Protein AF-A0A0M8K691-F1 (afdb_monomer_lite)

Structure (mmCIF, N/CA/C/O backbone):
data_AF-A0A0M8K691-F1
#
_entry.id   AF-A0A0M8K691-F1
#
loop_
_atom_site.group_PDB
_atom_site.id
_atom_site.type_symbol
_atom_site.label_atom_id
_atom_site.label_alt_id
_atom_site.label_comp_id
_atom_site.label_asym_id
_atom_site.label_entity_id
_atom_site.label_seq_id
_atom_site.pdbx_PDB_ins_code
_atom_site.Cartn_x
_atom_site.Cartn_y
_atom_site.Cartn_z
_atom_site.occupancy
_atom_site.B_iso_or_equiv
_atom_site.auth_seq_id
_atom_site.auth_comp_id
_atom_site.auth_asym_id
_atom_site.auth_atom_id
_atom_site.pdbx_PDB_model_num
ATOM 1 N N . MET A 1 1 ? 69.499 30.600 -32.458 1.00 47.88 1 MET A N 1
ATOM 2 C CA . MET A 1 1 ? 68.187 30.314 -31.835 1.00 47.88 1 MET A CA 1
ATOM 3 C C . MET A 1 1 ? 67.110 30.369 -32.916 1.00 47.88 1 MET A C 1
ATOM 5 O O . MET A 1 1 ? 66.836 31.453 -33.410 1.00 47.88 1 MET A O 1
ATOM 9 N N . LYS A 1 2 ? 66.564 29.228 -33.365 1.00 46.78 2 LYS A N 1
ATOM 10 C CA . LYS A 1 2 ? 65.414 29.207 -34.290 1.00 46.78 2 LYS A CA 1
ATOM 11 C C . LYS A 1 2 ? 64.135 29.262 -33.456 1.00 46.78 2 LYS A C 1
ATOM 13 O O . LYS A 1 2 ? 63.884 28.346 -32.680 1.00 46.78 2 LYS A O 1
ATOM 18 N N . ALA A 1 3 ? 63.362 30.335 -33.597 1.00 55.12 3 ALA A N 1
ATOM 19 C CA . ALA A 1 3 ? 62.028 30.414 -33.020 1.00 55.12 3 ALA A CA 1
ATOM 20 C C . ALA A 1 3 ? 61.123 29.400 -33.736 1.00 55.12 3 ALA A C 1
ATOM 22 O O . ALA A 1 3 ? 60.943 29.467 -34.952 1.00 55.12 3 ALA A O 1
ATOM 23 N N . ILE A 1 4 ? 60.589 28.439 -32.986 1.00 59.41 4 ILE A N 1
ATOM 24 C CA . ILE A 1 4 ? 59.579 27.498 -33.471 1.00 59.41 4 ILE A CA 1
ATOM 25 C C . ILE A 1 4 ? 58.265 28.280 -33.555 1.00 59.41 4 ILE A C 1
ATOM 27 O O . ILE A 1 4 ? 57.618 28.537 -32.542 1.00 59.41 4 ILE A O 1
ATOM 31 N N . ILE A 1 5 ? 57.894 28.716 -34.761 1.00 58.59 5 ILE A N 1
ATOM 32 C CA . ILE A 1 5 ? 56.589 29.331 -35.015 1.00 58.59 5 ILE A CA 1
ATOM 33 C C . ILE A 1 5 ? 55.560 28.202 -35.013 1.00 58.59 5 ILE A C 1
ATOM 35 O O . ILE A 1 5 ? 55.429 27.463 -35.988 1.00 58.59 5 ILE A O 1
ATOM 39 N N . LEU A 1 6 ? 54.847 28.046 -33.899 1.00 63.41 6 LEU A N 1
ATOM 40 C CA . LEU A 1 6 ? 53.693 27.156 -33.841 1.00 63.41 6 LEU A CA 1
ATOM 41 C C . LEU A 1 6 ? 52.604 27.684 -34.795 1.00 63.41 6 LEU A C 1
ATOM 43 O O . LEU A 1 6 ? 52.328 28.890 -34.794 1.00 63.41 6 LEU A O 1
ATOM 47 N N . PRO A 1 7 ? 51.974 26.822 -35.612 1.00 67.62 7 PRO A N 1
ATOM 48 C CA . PRO A 1 7 ? 50.954 27.252 -36.559 1.00 67.62 7 PRO A CA 1
ATOM 49 C C . PRO A 1 7 ? 49.760 27.869 -35.816 1.00 67.62 7 PRO A C 1
ATOM 51 O O . PRO A 1 7 ? 49.151 27.240 -34.947 1.00 67.62 7 PRO A O 1
ATOM 54 N N . LYS A 1 8 ? 49.404 29.115 -36.159 1.00 63.53 8 LYS A N 1
ATOM 55 C CA . LYS A 1 8 ? 48.197 29.774 -35.639 1.00 63.53 8 LYS A CA 1
ATOM 56 C C . LYS A 1 8 ? 46.966 29.041 -36.173 1.00 63.53 8 LYS A C 1
ATOM 58 O O . LYS A 1 8 ? 46.677 29.085 -37.364 1.00 63.53 8 LYS A O 1
ATOM 63 N N . CYS A 1 9 ? 46.224 28.388 -35.282 1.00 63.47 9 CYS A N 1
ATOM 64 C CA . CYS A 1 9 ? 44.915 27.823 -35.595 1.00 63.47 9 CYS A CA 1
ATOM 65 C C . CYS A 1 9 ? 43.970 28.938 -36.071 1.00 63.47 9 CYS A C 1
ATOM 67 O O . CYS A 1 9 ? 43.638 29.836 -35.294 1.00 63.47 9 CYS A O 1
ATOM 69 N N . THR A 1 10 ? 43.507 28.865 -37.319 1.00 75.44 10 THR A N 1
ATOM 70 C CA . THR A 1 10 ? 42.497 29.789 -37.847 1.00 75.44 10 THR A CA 1
ATOM 71 C C . THR A 1 10 ? 41.147 29.549 -37.157 1.00 75.44 10 THR A C 1
ATOM 73 O O . THR A 1 10 ? 40.869 28.463 -36.633 1.00 75.44 10 THR A O 1
ATOM 76 N N . SER A 1 11 ? 40.301 30.579 -37.099 1.00 74.88 11 SER A N 1
ATOM 77 C CA . SER A 1 11 ? 38.966 30.500 -36.487 1.00 74.88 11 SER A CA 1
ATOM 78 C C . SER A 1 11 ? 38.043 29.501 -37.200 1.00 74.88 11 SER A C 1
ATOM 80 O O . SER A 1 11 ? 37.188 28.901 -36.550 1.00 74.88 11 SER A O 1
ATOM 82 N N . ASP A 1 12 ? 38.251 29.273 -38.500 1.00 80.81 12 ASP A N 1
ATOM 83 C CA . ASP A 1 12 ? 37.516 28.296 -39.312 1.00 80.81 12 ASP A CA 1
ATOM 84 C C . ASP A 1 12 ? 37.859 26.845 -38.928 1.00 80.81 12 ASP A C 1
ATOM 86 O O . ASP A 1 12 ? 36.974 26.046 -38.628 1.00 80.81 12 ASP A O 1
ATOM 90 N N . GLU A 1 13 ? 39.147 26.523 -38.774 1.00 82.88 13 GLU A N 1
ATOM 91 C CA . GLU A 1 13 ? 39.586 25.194 -38.322 1.00 82.88 13 GLU A CA 1
ATOM 92 C C . GLU A 1 13 ? 39.146 24.885 -36.883 1.00 82.88 13 GLU A C 1
ATOM 94 O O . GLU A 1 13 ? 38.835 23.743 -36.531 1.00 82.88 13 GLU A O 1
ATOM 99 N N . ARG A 1 14 ? 39.052 25.915 -36.031 1.00 84.69 14 ARG A N 1
ATOM 100 C CA . ARG A 1 14 ? 38.452 25.777 -34.697 1.00 84.69 14 ARG A CA 1
ATOM 101 C C . ARG A 1 14 ? 36.954 25.468 -34.785 1.00 84.69 14 ARG A C 1
ATOM 103 O O . ARG A 1 14 ? 36.495 24.571 -34.082 1.00 84.69 14 ARG A O 1
ATOM 110 N N . ARG A 1 15 ? 36.212 26.168 -35.652 1.00 87.50 15 ARG A N 1
ATOM 111 C CA . ARG A 1 15 ? 34.768 25.970 -35.855 1.00 87.50 15 ARG A CA 1
ATOM 112 C C . ARG A 1 15 ? 34.457 24.574 -36.397 1.00 87.50 15 ARG A C 1
ATOM 114 O O . ARG A 1 15 ? 33.571 23.917 -35.860 1.00 87.50 15 ARG A O 1
ATOM 121 N N . LYS A 1 16 ? 35.223 24.085 -37.378 1.00 88.62 16 LYS A N 1
ATOM 122 C CA . LYS A 1 16 ? 35.089 22.718 -37.916 1.00 88.62 16 LYS A CA 1
ATOM 123 C C . LYS A 1 16 ? 35.348 21.659 -36.847 1.00 88.62 16 LYS A C 1
ATOM 125 O O . LYS A 1 16 ? 34.544 20.746 -36.699 1.00 88.62 16 LYS A O 1
ATOM 130 N N . ARG A 1 17 ? 36.412 21.799 -36.043 1.00 89.06 17 ARG A N 1
ATOM 131 C CA . ARG A 1 17 ? 36.654 20.890 -34.905 1.00 89.06 17 ARG A CA 1
ATOM 132 C C . ARG A 1 17 ? 35.514 20.908 -33.894 1.00 89.06 17 ARG A C 1
ATOM 134 O O . ARG A 1 17 ? 35.075 19.843 -33.482 1.00 89.06 17 ARG A O 1
ATOM 141 N N . MET A 1 18 ? 35.035 22.089 -33.497 1.00 90.44 18 MET A N 1
ATOM 142 C CA . MET A 1 18 ? 33.901 22.203 -32.571 1.00 90.44 18 MET A CA 1
ATOM 143 C C . MET A 1 18 ? 32.640 21.545 -33.139 1.00 90.44 18 MET A C 1
ATOM 145 O O . MET A 1 18 ? 31.937 20.859 -32.407 1.00 90.44 18 MET A O 1
ATOM 149 N N . PHE A 1 19 ? 32.386 21.700 -34.439 1.00 93.69 19 PHE A N 1
ATOM 150 C CA . PHE A 1 19 ? 31.268 21.059 -35.125 1.00 93.69 19 PHE A CA 1
ATOM 151 C C . PHE A 1 19 ? 31.378 19.525 -35.121 1.00 93.69 19 PHE A C 1
ATOM 153 O O . PHE A 1 19 ? 30.412 18.849 -34.783 1.00 93.69 19 PHE A O 1
ATOM 160 N N . TRP A 1 20 ? 32.556 18.962 -35.405 1.00 94.12 20 TRP A N 1
ATOM 161 C CA . TRP A 1 20 ? 32.771 17.511 -35.332 1.00 94.12 20 TRP A CA 1
ATOM 162 C C . TRP A 1 20 ? 32.654 16.961 -33.908 1.00 94.12 20 TRP A C 1
ATOM 164 O O . TRP A 1 20 ? 32.035 15.918 -33.714 1.00 94.12 20 TRP A O 1
ATOM 174 N N . TRP A 1 21 ? 33.176 17.671 -32.902 1.00 94.06 21 TRP A N 1
ATOM 175 C CA . TRP A 1 21 ? 32.976 17.306 -31.496 1.00 94.06 21 TRP A CA 1
ATOM 176 C C . TRP A 1 21 ? 31.503 17.361 -31.091 1.00 94.06 21 TRP A C 1
ATOM 178 O O . TRP A 1 21 ? 31.042 16.483 -30.368 1.00 94.06 21 TRP A O 1
ATOM 188 N N . PHE A 1 22 ? 30.756 18.349 -31.586 1.00 93.75 22 PHE A N 1
ATOM 189 C CA . PHE A 1 22 ? 29.316 18.444 -31.374 1.00 93.75 22 PHE A CA 1
ATOM 190 C C . PHE A 1 22 ? 28.564 17.268 -32.011 1.00 93.75 22 PHE A C 1
ATOM 192 O O . PHE A 1 22 ? 27.750 16.643 -31.340 1.00 93.75 22 PHE A O 1
ATOM 199 N N . LEU A 1 23 ? 28.864 16.915 -33.265 1.00 93.31 23 LEU A N 1
ATOM 200 C CA . LEU A 1 23 ? 28.246 15.763 -33.931 1.00 93.31 23 LEU A CA 1
ATOM 201 C C . LEU A 1 23 ? 28.595 14.440 -33.247 1.00 93.31 23 LEU A C 1
ATOM 203 O O . LEU A 1 23 ? 27.727 13.586 -33.097 1.00 93.31 23 LEU A O 1
ATOM 207 N N . LEU A 1 24 ? 29.842 14.278 -32.800 1.00 91.00 24 LEU A N 1
ATOM 208 C CA . LEU A 1 24 ? 30.270 13.102 -32.049 1.00 91.00 24 LEU A CA 1
ATOM 209 C C . LEU A 1 24 ? 29.537 13.012 -30.705 1.00 91.00 24 LEU A C 1
ATOM 211 O O . LEU A 1 24 ? 29.023 11.954 -30.355 1.00 91.00 24 LEU A O 1
ATOM 215 N N . ALA A 1 25 ? 29.436 14.125 -29.975 1.00 90.50 25 ALA A N 1
ATOM 216 C CA . ALA A 1 25 ? 28.675 14.190 -28.731 1.00 90.50 25 ALA A CA 1
ATOM 217 C C . ALA A 1 25 ? 27.189 13.882 -28.961 1.00 90.50 25 ALA A C 1
ATOM 219 O O . ALA A 1 25 ? 26.601 13.133 -28.187 1.00 90.50 25 ALA A O 1
ATOM 220 N N . LEU A 1 26 ? 26.596 14.393 -30.044 1.00 92.44 26 LEU A N 1
ATOM 221 C CA . LEU A 1 26 ? 25.215 14.109 -30.428 1.00 92.44 26 LEU A CA 1
ATOM 222 C C . LEU A 1 26 ? 25.016 12.631 -30.787 1.00 92.44 26 LEU A C 1
ATOM 224 O O . LEU A 1 26 ? 24.038 12.029 -30.359 1.00 92.44 26 LEU A O 1
ATOM 228 N N . PHE A 1 27 ? 25.953 12.026 -31.517 1.00 88.50 27 PHE A N 1
ATOM 229 C CA . PHE A 1 27 ? 25.937 10.599 -31.838 1.00 88.50 27 PHE A CA 1
ATOM 230 C C . PHE A 1 27 ? 25.971 9.739 -30.571 1.00 88.50 27 PHE A C 1
ATOM 232 O O . PHE A 1 27 ? 25.130 8.856 -30.400 1.00 88.50 27 PHE A O 1
ATOM 239 N N . PHE A 1 28 ? 26.891 10.037 -29.646 1.00 86.38 28 PHE A N 1
ATOM 240 C CA . PHE A 1 28 ? 26.932 9.352 -28.358 1.00 86.38 28 PHE A CA 1
ATOM 241 C C . PHE A 1 28 ? 25.647 9.585 -27.573 1.00 86.38 28 PHE A C 1
ATOM 243 O O . PHE A 1 28 ? 25.085 8.626 -27.076 1.00 86.38 28 PHE A O 1
ATOM 250 N N . LEU A 1 29 ? 25.120 10.805 -27.515 1.00 90.69 29 LEU A N 1
ATOM 251 C CA . LEU A 1 29 ? 23.864 11.092 -26.824 1.00 90.69 29 LEU A CA 1
ATOM 252 C C . LEU A 1 29 ? 22.701 10.244 -27.369 1.00 90.69 29 LEU A C 1
ATOM 254 O O . LEU A 1 29 ? 21.983 9.613 -26.598 1.00 90.69 29 LEU A O 1
ATOM 258 N N . VAL A 1 30 ? 22.546 10.194 -28.693 1.00 91.88 30 VAL A N 1
ATOM 259 C CA . VAL A 1 30 ? 21.433 9.514 -29.375 1.00 91.88 30 VAL A CA 1
ATOM 260 C C . VAL A 1 30 ? 21.538 7.990 -29.300 1.00 91.88 30 VAL A C 1
ATOM 262 O O . VAL A 1 30 ? 20.519 7.320 -29.400 1.00 91.88 30 VAL A O 1
ATOM 265 N N . ILE A 1 31 ? 22.726 7.421 -29.094 1.00 89.62 31 ILE A N 1
ATOM 266 C CA . ILE A 1 31 ? 22.909 5.960 -29.025 1.00 89.62 31 ILE A CA 1
ATOM 267 C C . ILE A 1 31 ? 23.052 5.476 -27.587 1.00 89.62 31 ILE A C 1
ATOM 269 O O . ILE A 1 31 ? 22.412 4.507 -27.183 1.00 89.62 31 ILE A O 1
ATOM 273 N N . LEU A 1 32 ? 23.875 6.160 -26.801 1.00 87.56 32 LEU A N 1
ATOM 274 C CA . LEU A 1 32 ? 24.202 5.787 -25.434 1.00 87.56 32 LEU A CA 1
ATOM 275 C C . LEU A 1 32 ? 22.977 5.918 -24.527 1.00 87.56 32 LEU A C 1
ATOM 277 O O . LEU A 1 32 ? 22.739 5.025 -23.722 1.00 87.56 32 LEU A O 1
ATOM 281 N N . ILE A 1 33 ? 22.167 6.976 -24.678 1.00 87.81 33 ILE A N 1
ATOM 282 C CA . ILE A 1 33 ? 20.962 7.148 -23.853 1.00 87.81 33 ILE A CA 1
ATOM 283 C C . ILE A 1 33 ? 19.949 6.025 -24.111 1.00 87.81 33 ILE A C 1
ATOM 285 O O . ILE A 1 33 ? 19.578 5.359 -23.143 1.00 87.81 33 ILE A O 1
ATOM 289 N N . PRO A 1 34 ? 19.515 5.737 -25.356 1.00 88.75 34 PRO A N 1
ATOM 290 C CA . PRO A 1 34 ? 18.607 4.622 -25.601 1.00 88.75 34 PRO A CA 1
ATOM 291 C C . PRO A 1 34 ? 19.203 3.277 -25.211 1.00 88.75 34 PRO A C 1
ATOM 293 O O . PRO A 1 34 ? 18.482 2.452 -24.670 1.00 88.75 34 PRO A O 1
ATOM 296 N N . PHE A 1 35 ? 20.506 3.061 -25.414 1.00 87.44 35 PHE A N 1
ATOM 297 C CA . PHE A 1 35 ? 21.173 1.844 -24.954 1.00 87.44 35 PHE A CA 1
ATOM 298 C C . PHE A 1 35 ? 21.071 1.682 -23.433 1.00 87.44 35 PHE A C 1
ATOM 300 O O . PHE A 1 35 ? 20.675 0.624 -22.946 1.00 87.44 35 PHE A O 1
ATOM 307 N N . PHE A 1 36 ? 21.361 2.742 -22.675 1.00 86.19 36 PHE A N 1
ATOM 308 C CA . PHE A 1 36 ? 21.226 2.723 -21.223 1.00 86.19 36 PHE A CA 1
ATOM 309 C C . PHE A 1 36 ? 19.777 2.535 -20.783 1.00 86.19 36 PHE A C 1
ATOM 311 O O . PHE A 1 36 ? 19.541 1.773 -19.856 1.00 86.19 36 PHE A O 1
ATOM 318 N N . ILE A 1 37 ? 18.804 3.161 -21.446 1.00 88.06 37 ILE A N 1
ATOM 319 C CA . ILE A 1 37 ? 17.384 2.946 -21.139 1.00 88.06 37 ILE A CA 1
ATOM 320 C C . ILE A 1 37 ? 17.002 1.494 -21.421 1.00 88.06 37 ILE A C 1
ATOM 322 O O . ILE A 1 37 ? 16.440 0.841 -20.550 1.00 88.06 37 ILE A O 1
ATOM 326 N N . LEU A 1 38 ? 17.344 0.970 -22.598 1.00 88.25 38 LEU A N 1
ATOM 327 C CA . LEU A 1 38 ? 17.026 -0.399 -22.983 1.00 88.25 38 LEU A CA 1
ATOM 328 C C . LEU A 1 38 ? 17.642 -1.392 -22.003 1.00 88.25 38 LEU A C 1
ATOM 330 O O . LEU A 1 38 ? 16.957 -2.300 -21.579 1.00 88.25 38 LEU A O 1
ATOM 334 N N . VAL A 1 39 ? 18.884 -1.222 -21.559 1.00 88.19 39 VAL A N 1
ATOM 335 C CA . VAL A 1 39 ? 19.505 -2.204 -20.656 1.00 88.19 39 VAL A CA 1
ATOM 336 C C . VAL A 1 39 ? 19.135 -1.970 -19.188 1.00 88.19 39 VAL A C 1
ATOM 338 O O . VAL A 1 39 ? 18.741 -2.904 -18.488 1.00 88.19 39 VAL A O 1
ATOM 341 N N . LEU A 1 40 ? 19.262 -0.737 -18.695 1.00 90.19 40 LEU A N 1
ATOM 342 C CA . LEU A 1 40 ? 19.122 -0.441 -17.269 1.00 90.19 40 LEU A CA 1
ATOM 343 C C . LEU A 1 40 ? 17.671 -0.394 -16.809 1.00 90.19 40 LEU A C 1
ATOM 345 O O . LEU A 1 40 ? 17.416 -0.734 -15.658 1.00 90.19 40 LEU A O 1
ATOM 349 N N . LEU A 1 41 ? 16.721 0.009 -17.659 1.00 89.38 41 LEU A N 1
ATOM 350 C CA . LEU A 1 41 ? 15.319 0.097 -17.245 1.00 89.38 41 LEU A CA 1
ATOM 351 C C . LEU A 1 41 ? 14.733 -1.293 -16.934 1.00 89.38 41 LEU A C 1
ATOM 353 O O . LEU A 1 41 ? 14.217 -1.463 -15.829 1.00 89.38 41 LEU A O 1
ATOM 357 N N . PRO A 1 42 ? 14.838 -2.315 -17.808 1.00 89.06 42 PRO A N 1
ATOM 358 C CA . PRO A 1 42 ? 14.349 -3.655 -17.495 1.00 89.06 42 PRO A CA 1
ATOM 359 C C . PRO A 1 42 ? 15.094 -4.294 -16.341 1.00 89.06 42 PRO A C 1
ATOM 361 O O . PRO A 1 42 ? 14.468 -4.915 -15.484 1.00 89.06 42 PRO A O 1
ATOM 364 N N . LEU A 1 43 ? 16.419 -4.128 -16.299 1.00 89.69 43 LEU A N 1
ATOM 365 C CA . LEU A 1 43 ? 17.237 -4.666 -15.223 1.00 89.69 43 LEU A CA 1
ATOM 366 C C . LEU A 1 43 ? 16.843 -4.043 -13.879 1.00 89.69 43 LEU A C 1
ATOM 368 O O . LEU A 1 43 ? 16.612 -4.762 -12.911 1.00 89.69 43 LEU A O 1
ATOM 372 N N . GLY A 1 44 ? 16.708 -2.717 -13.838 1.00 91.19 44 GLY A N 1
ATOM 373 C CA . GLY A 1 44 ? 16.319 -1.964 -12.652 1.00 91.19 44 GLY A CA 1
ATOM 374 C C . GLY A 1 44 ? 14.906 -2.301 -12.185 1.00 91.19 44 GLY A C 1
ATOM 375 O O . GLY A 1 44 ? 14.709 -2.554 -11.000 1.00 91.19 44 GLY A O 1
ATOM 376 N N . LEU A 1 45 ? 13.937 -2.377 -13.103 1.00 91.25 45 LEU A N 1
ATOM 377 C CA . LEU A 1 45 ? 12.566 -2.771 -12.772 1.00 91.25 45 LEU A CA 1
ATOM 378 C C . LEU A 1 45 ? 12.504 -4.210 -12.258 1.00 91.25 45 LEU A C 1
ATOM 380 O O . LEU A 1 45 ? 11.901 -4.447 -11.220 1.00 91.25 45 LEU A O 1
ATOM 384 N N . THR A 1 46 ? 13.194 -5.149 -12.909 1.00 89.75 46 THR A N 1
ATOM 385 C CA . THR A 1 46 ? 13.247 -6.553 -12.469 1.00 89.75 46 THR A CA 1
ATOM 386 C C . THR A 1 46 ? 13.892 -6.681 -11.090 1.00 89.75 46 THR A C 1
ATOM 388 O O . THR A 1 46 ? 13.345 -7.347 -10.211 1.00 89.75 46 THR A O 1
ATOM 391 N N . ALA A 1 47 ? 15.025 -6.010 -10.863 1.00 91.50 47 ALA A N 1
ATOM 392 C CA . ALA A 1 47 ? 15.689 -5.995 -9.563 1.00 91.50 47 ALA A CA 1
ATOM 393 C C . ALA A 1 47 ? 14.783 -5.395 -8.479 1.00 91.50 47 ALA A C 1
ATOM 395 O O . ALA A 1 47 ? 14.659 -5.960 -7.392 1.00 91.50 47 ALA A O 1
ATOM 396 N N . HIS A 1 48 ? 14.097 -4.292 -8.787 1.00 91.94 48 HIS A N 1
ATOM 397 C CA . HIS A 1 48 ? 13.134 -3.679 -7.882 1.00 91.94 48 HIS A CA 1
ATOM 398 C C . HIS A 1 48 ? 11.974 -4.629 -7.551 1.00 91.94 48 HIS A C 1
ATOM 400 O O . HIS A 1 48 ? 11.650 -4.791 -6.375 1.00 91.94 48 HIS A O 1
ATOM 406 N N . SER A 1 49 ? 11.400 -5.317 -8.545 1.00 90.62 49 SER A N 1
ATOM 407 C CA . SER A 1 49 ? 10.355 -6.325 -8.332 1.00 90.62 49 SER A CA 1
ATOM 408 C C . SER A 1 49 ? 10.815 -7.423 -7.379 1.00 90.62 49 SER A C 1
ATOM 410 O O . SER A 1 49 ? 10.097 -7.753 -6.439 1.00 90.62 49 SER A O 1
ATOM 412 N N . VAL A 1 50 ? 12.027 -7.953 -7.571 1.00 92.12 50 VAL A N 1
ATOM 413 C CA . VAL A 1 50 ? 12.600 -8.979 -6.687 1.00 92.12 50 VAL A CA 1
ATOM 414 C C . VAL A 1 50 ? 12.737 -8.453 -5.258 1.00 92.12 50 VAL A C 1
ATOM 416 O O . VAL A 1 50 ? 12.285 -9.112 -4.325 1.00 92.12 50 VAL A O 1
ATOM 419 N N . VAL A 1 51 ? 13.293 -7.253 -5.067 1.00 93.06 51 VAL A N 1
ATOM 420 C CA . VAL A 1 51 ? 13.454 -6.651 -3.731 1.00 93.06 51 VAL A CA 1
ATOM 421 C C . VAL A 1 51 ? 12.104 -6.436 -3.043 1.00 93.06 51 VAL A C 1
ATOM 423 O O . VAL A 1 51 ? 11.953 -6.772 -1.866 1.00 93.06 51 VAL A O 1
ATOM 426 N N . VAL A 1 52 ? 11.107 -5.912 -3.760 1.00 90.12 52 VAL A N 1
ATOM 427 C CA . VAL A 1 52 ? 9.763 -5.703 -3.206 1.00 90.12 52 VAL A CA 1
ATOM 428 C C . VAL A 1 52 ? 9.131 -7.034 -2.817 1.00 90.12 52 VAL A C 1
ATOM 430 O O . VAL A 1 52 ? 8.596 -7.148 -1.720 1.00 90.12 52 VAL A O 1
ATOM 433 N N . LEU A 1 53 ? 9.226 -8.063 -3.660 1.00 91.56 53 LEU A N 1
ATOM 434 C CA . LEU A 1 53 ? 8.684 -9.381 -3.331 1.00 91.56 53 LEU A CA 1
ATOM 435 C C . LEU A 1 53 ? 9.387 -10.000 -2.120 1.00 91.56 53 LEU A C 1
ATOM 437 O O . LEU A 1 53 ? 8.715 -10.525 -1.240 1.00 91.56 53 LEU A O 1
ATOM 441 N N . LEU A 1 54 ? 10.712 -9.892 -2.017 1.00 92.56 54 LEU A N 1
ATOM 442 C CA . LEU A 1 54 ? 11.457 -10.432 -0.877 1.00 92.56 54 LEU A CA 1
ATOM 443 C C . LEU A 1 54 ? 11.116 -9.732 0.444 1.00 92.56 54 LEU A C 1
ATOM 445 O O . LEU A 1 54 ? 11.079 -10.381 1.487 1.00 92.56 54 LEU A O 1
ATOM 449 N N . THR A 1 55 ? 10.860 -8.424 0.412 1.00 88.75 55 THR A N 1
ATOM 450 C CA . THR A 1 55 ? 10.617 -7.632 1.629 1.00 88.75 55 THR A CA 1
ATOM 451 C C . THR A 1 55 ? 9.142 -7.562 2.026 1.00 88.75 55 THR A C 1
ATOM 453 O O . THR A 1 55 ? 8.829 -7.632 3.214 1.00 88.75 55 THR A O 1
ATOM 456 N N . ALA A 1 56 ? 8.221 -7.476 1.063 1.00 88.31 56 ALA A N 1
ATOM 457 C CA . ALA A 1 56 ? 6.790 -7.325 1.325 1.00 88.31 56 ALA A CA 1
ATOM 458 C C . ALA A 1 56 ? 6.057 -8.667 1.498 1.00 88.31 56 ALA A C 1
ATOM 460 O O . ALA A 1 56 ? 5.038 -8.727 2.188 1.00 88.31 56 ALA A O 1
ATOM 461 N N . LEU A 1 57 ? 6.555 -9.763 0.910 1.00 87.44 57 LEU A N 1
ATOM 462 C CA . LEU A 1 57 ? 5.890 -11.066 1.007 1.00 87.44 57 LEU A CA 1
ATOM 463 C C . LEU A 1 57 ? 5.809 -11.605 2.447 1.00 87.44 57 LEU A C 1
ATOM 465 O O . LEU A 1 57 ? 4.731 -12.072 2.815 1.00 87.44 57 LEU A O 1
ATOM 469 N N . PRO A 1 58 ? 6.859 -11.525 3.292 1.00 88.38 58 PRO A N 1
ATOM 470 C CA . PRO A 1 58 ? 6.752 -11.938 4.692 1.00 88.38 58 PRO A CA 1
ATOM 471 C C . PRO A 1 58 ? 5.651 -11.185 5.446 1.00 88.38 58 PRO A C 1
ATOM 473 O O . PRO A 1 58 ? 4.859 -11.806 6.147 1.00 88.38 58 PRO A O 1
ATOM 476 N N . GLN A 1 59 ? 5.537 -9.871 5.229 1.00 86.44 59 GLN A N 1
ATOM 477 C CA . GLN A 1 59 ? 4.499 -9.040 5.847 1.00 86.44 59 GLN A CA 1
ATOM 478 C C . GLN A 1 59 ? 3.095 -9.476 5.403 1.00 86.44 59 GLN A C 1
ATOM 480 O O . GLN A 1 59 ? 2.186 -9.605 6.222 1.00 86.44 59 GLN A O 1
ATOM 485 N N . LEU A 1 60 ? 2.924 -9.769 4.110 1.00 88.06 60 LEU A N 1
ATOM 486 C CA . LEU A 1 60 ? 1.659 -10.263 3.572 1.00 88.06 60 LEU A CA 1
ATOM 487 C C . LEU A 1 60 ? 1.295 -11.643 4.138 1.00 88.06 60 LEU A C 1
ATOM 489 O O . LEU A 1 60 ? 0.134 -11.897 4.449 1.00 88.06 60 LEU A O 1
ATOM 493 N N . LEU A 1 61 ? 2.283 -12.530 4.282 1.00 90.19 61 LEU A N 1
ATOM 494 C CA . LEU A 1 61 ? 2.100 -13.868 4.845 1.00 90.19 61 LEU A CA 1
ATOM 495 C C . LEU A 1 61 ? 1.737 -13.823 6.326 1.00 90.19 61 LEU A C 1
ATOM 497 O O . LEU A 1 61 ? 0.899 -14.608 6.765 1.00 90.19 61 LEU A O 1
ATOM 501 N N . ASP A 1 62 ? 2.343 -12.917 7.084 1.00 89.12 62 ASP A N 1
ATOM 502 C CA . ASP A 1 62 ? 2.016 -12.698 8.487 1.00 89.12 62 ASP A CA 1
ATOM 503 C C . ASP A 1 62 ? 0.550 -12.300 8.663 1.00 89.12 62 ASP A C 1
ATOM 505 O O . ASP A 1 62 ? -0.167 -12.893 9.471 1.00 89.12 62 ASP A O 1
ATOM 509 N N . VAL A 1 63 ? 0.089 -11.326 7.871 1.00 89.75 63 VAL A N 1
ATOM 510 C CA . VAL A 1 63 ? -1.322 -10.930 7.857 1.00 89.75 63 VAL A CA 1
ATOM 511 C C . VAL A 1 63 ? -2.189 -12.098 7.397 1.00 89.75 63 VAL A C 1
ATOM 513 O O . VAL A 1 63 ? -3.196 -12.392 8.029 1.00 89.75 63 VAL A O 1
ATOM 516 N N . ALA A 1 64 ? -1.797 -12.816 6.343 1.00 92.00 64 ALA A N 1
ATOM 517 C CA . ALA A 1 64 ? -2.615 -13.890 5.795 1.00 92.00 64 ALA A CA 1
ATOM 518 C C . ALA A 1 64 ? -2.789 -15.082 6.746 1.00 92.00 64 ALA A C 1
ATOM 520 O O . ALA A 1 64 ? -3.856 -15.697 6.780 1.00 92.00 64 ALA A O 1
ATOM 521 N N . ARG A 1 65 ? -1.767 -15.410 7.542 1.00 94.44 65 ARG A N 1
ATOM 522 C CA . ARG A 1 65 ? -1.790 -16.549 8.472 1.00 94.44 65 ARG A CA 1
ATOM 523 C C . ARG A 1 65 ? -2.548 -16.244 9.759 1.00 94.44 65 ARG A C 1
ATOM 525 O O . ARG A 1 65 ? -3.219 -17.133 10.281 1.00 94.44 65 ARG A O 1
ATOM 532 N N . ASP A 1 66 ? -2.477 -15.012 10.252 1.00 94.75 66 ASP A N 1
ATOM 533 C CA . ASP A 1 66 ? -3.100 -14.624 11.514 1.00 94.75 66 ASP A CA 1
ATOM 534 C C . ASP A 1 66 ? -4.481 -13.992 11.296 1.00 94.75 66 ASP A C 1
ATOM 536 O O . ASP A 1 66 ? -4.620 -12.866 10.815 1.00 94.75 66 ASP A O 1
ATOM 540 N N . ARG A 1 67 ? -5.534 -14.706 11.715 1.00 94.56 67 ARG A N 1
ATOM 541 C CA . ARG A 1 67 ? -6.914 -14.210 11.635 1.00 94.56 67 ARG A CA 1
ATOM 542 C C . ARG A 1 67 ? -7.098 -12.880 12.367 1.00 94.56 67 ARG A C 1
ATOM 544 O O . ARG A 1 67 ? -7.852 -12.040 11.880 1.00 94.56 67 ARG A O 1
ATOM 551 N N . ARG A 1 68 ? -6.428 -12.673 13.503 1.00 94.44 68 ARG A N 1
ATOM 552 C CA . ARG A 1 68 ? -6.530 -11.424 14.264 1.00 94.44 68 ARG A CA 1
ATOM 553 C C . ARG A 1 68 ? -5.992 -10.255 13.442 1.00 94.44 68 ARG A C 1
ATOM 555 O O . ARG A 1 68 ? -6.694 -9.261 13.277 1.00 94.44 68 ARG A O 1
ATOM 562 N N . ARG A 1 69 ? -4.823 -10.423 12.813 1.00 95.25 69 ARG A N 1
ATOM 563 C CA . ARG A 1 69 ? -4.264 -9.421 11.888 1.00 95.25 69 ARG A CA 1
ATOM 564 C C . ARG A 1 69 ? -5.163 -9.179 10.679 1.00 95.25 69 ARG A C 1
ATOM 566 O O . ARG A 1 69 ? -5.342 -8.027 10.311 1.00 95.25 69 ARG A O 1
ATOM 573 N N . ARG A 1 70 ? -5.795 -10.208 10.099 1.00 97.00 70 ARG A N 1
ATOM 574 C CA . ARG A 1 70 ? -6.764 -10.012 8.998 1.00 97.00 70 ARG A CA 1
ATOM 575 C C . ARG A 1 70 ? -7.971 -9.165 9.401 1.00 97.00 70 ARG A C 1
ATOM 577 O O . ARG A 1 70 ? -8.457 -8.378 8.592 1.00 97.00 70 ARG A O 1
ATOM 584 N N . ARG A 1 71 ? -8.457 -9.311 10.636 1.00 97.44 71 ARG A N 1
ATOM 585 C CA . ARG A 1 71 ? -9.555 -8.489 11.169 1.00 97.44 71 ARG A CA 1
ATOM 586 C C . ARG A 1 71 ? -9.115 -7.052 11.433 1.00 97.44 71 ARG A C 1
ATOM 588 O O . ARG A 1 71 ? -9.840 -6.125 11.093 1.00 97.44 71 ARG A O 1
ATOM 595 N N . HIS A 1 72 ? -7.915 -6.860 11.980 1.00 97.38 72 HIS A N 1
ATOM 596 C CA . HIS A 1 72 ? -7.337 -5.525 12.143 1.00 97.38 72 HIS A CA 1
ATOM 597 C C . HIS A 1 72 ? -7.089 -4.843 10.793 1.00 97.38 72 HIS A C 1
ATOM 599 O O . HIS A 1 72 ? -7.396 -3.669 10.650 1.00 97.38 72 HIS A O 1
ATOM 605 N N . HIS A 1 73 ? -6.628 -5.584 9.784 1.00 97.44 73 HIS A N 1
ATOM 606 C CA . HIS A 1 73 ? -6.443 -5.089 8.418 1.00 97.44 73 HIS A CA 1
ATOM 607 C C . HIS A 1 73 ? -7.771 -4.727 7.742 1.00 97.44 73 HIS A C 1
ATOM 609 O O . HIS A 1 73 ? -7.866 -3.705 7.072 1.00 97.44 73 HIS A O 1
ATOM 615 N N . ALA A 1 74 ? -8.827 -5.519 7.961 1.00 98.19 74 ALA A N 1
ATOM 616 C CA . ALA A 1 74 ? -10.172 -5.164 7.514 1.00 98.19 74 ALA A CA 1
ATOM 617 C C . ALA A 1 74 ? -10.651 -3.843 8.140 1.00 98.19 74 ALA A C 1
ATOM 619 O O . ALA A 1 74 ? -11.201 -2.999 7.436 1.00 98.19 74 ALA A O 1
ATOM 620 N N . LEU A 1 75 ? -10.427 -3.654 9.445 1.00 98.31 75 LEU A N 1
ATOM 621 C CA . LEU A 1 75 ? -10.800 -2.428 10.150 1.00 98.31 75 LEU A CA 1
ATOM 622 C C . LEU A 1 75 ? -9.939 -1.223 9.738 1.00 98.31 75 LEU A C 1
ATOM 624 O O . LEU A 1 75 ? -10.471 -0.128 9.589 1.00 98.31 75 LEU A O 1
ATOM 628 N N . GLU A 1 76 ? -8.645 -1.423 9.491 1.00 98.12 76 GLU A N 1
ATOM 629 C CA . GLU A 1 76 ? -7.741 -0.409 8.937 1.00 98.12 76 GLU A CA 1
ATOM 630 C C . GLU A 1 76 ? -8.251 0.092 7.579 1.00 98.12 76 GLU A C 1
ATOM 632 O O . GLU A 1 76 ? -8.470 1.290 7.406 1.00 98.12 76 GLU A O 1
ATOM 637 N N . HIS A 1 77 ? -8.530 -0.824 6.645 1.00 98.25 77 HIS A N 1
ATOM 638 C CA . HIS A 1 77 ? -9.105 -0.474 5.347 1.00 98.25 77 HIS A CA 1
ATOM 639 C C . HIS A 1 77 ? -10.439 0.258 5.481 1.00 98.25 77 HIS A C 1
ATOM 641 O O . HIS A 1 77 ? -10.661 1.255 4.796 1.00 98.25 77 HIS A O 1
ATOM 647 N N . ALA A 1 78 ? -11.313 -0.208 6.374 1.00 98.50 78 ALA A N 1
ATOM 648 C CA . ALA A 1 78 ? -12.603 0.431 6.582 1.00 98.50 78 ALA A CA 1
ATOM 649 C C . ALA A 1 78 ? -12.450 1.844 7.153 1.00 98.50 78 ALA A C 1
ATOM 651 O O . ALA A 1 78 ? -13.139 2.750 6.699 1.00 98.50 78 ALA A O 1
ATOM 652 N N . THR A 1 79 ? -11.501 2.051 8.067 1.00 98.44 79 THR A N 1
ATOM 653 C CA . THR A 1 79 ? -11.183 3.371 8.630 1.00 98.44 79 THR A CA 1
ATOM 654 C C . THR A 1 79 ? -10.701 4.328 7.541 1.00 98.44 79 THR A C 1
ATOM 656 O O . THR A 1 79 ? -11.176 5.458 7.462 1.00 98.44 79 THR A O 1
ATOM 659 N N . ILE A 1 80 ? -9.798 3.878 6.661 1.00 98.12 80 ILE A N 1
ATOM 660 C CA . ILE A 1 80 ? -9.320 4.693 5.534 1.00 98.12 80 ILE A CA 1
ATOM 661 C C . ILE A 1 80 ? -10.475 5.022 4.582 1.00 98.12 80 ILE A C 1
ATOM 663 O O . ILE A 1 80 ? -10.629 6.180 4.210 1.00 98.12 80 ILE A O 1
ATOM 667 N N . ASN A 1 81 ? -11.311 4.042 4.227 1.00 98.38 81 ASN A N 1
ATOM 668 C CA . ASN A 1 81 ? -12.471 4.274 3.363 1.00 98.38 81 ASN A CA 1
ATOM 669 C C . ASN A 1 81 ? -13.433 5.315 3.965 1.00 98.38 81 ASN A C 1
ATOM 671 O O . ASN A 1 81 ? -13.838 6.229 3.256 1.00 98.38 81 ASN A O 1
ATOM 675 N N . VAL A 1 82 ? -13.734 5.243 5.267 1.00 98.50 82 VAL A N 1
ATOM 676 C CA . VAL A 1 82 ? -14.574 6.242 5.956 1.00 98.50 82 VAL A CA 1
ATOM 677 C C . VAL A 1 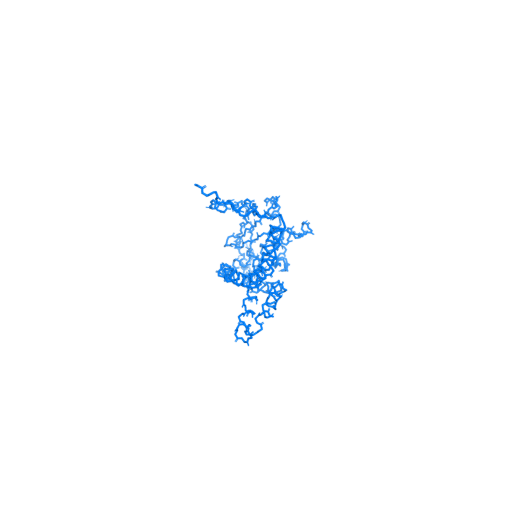82 ? -13.925 7.631 5.939 1.00 98.50 82 VAL A C 1
ATOM 679 O O . VAL A 1 82 ? -14.586 8.613 5.610 1.00 98.50 82 VAL A O 1
ATOM 682 N N . LEU A 1 83 ? -12.620 7.738 6.219 1.00 98.06 83 LEU A N 1
ATOM 683 C CA . LEU A 1 83 ? -11.897 9.017 6.143 1.00 98.06 83 LEU A CA 1
ATOM 684 C C . LEU A 1 83 ? -11.964 9.637 4.738 1.00 98.06 83 LEU A C 1
ATOM 686 O O . LEU A 1 83 ? -12.129 10.849 4.596 1.00 98.06 83 LEU A O 1
ATOM 690 N N . GLU A 1 84 ? -11.840 8.819 3.697 1.00 97.62 84 GLU A N 1
ATOM 691 C CA . GLU A 1 84 ? -11.923 9.268 2.305 1.00 97.62 84 GLU A CA 1
ATOM 692 C C . GLU A 1 84 ? -13.347 9.632 1.881 1.00 97.62 84 GLU A C 1
ATOM 694 O O . GLU A 1 84 ? -13.534 10.602 1.144 1.00 97.62 84 GLU A O 1
ATOM 699 N N . GLU A 1 85 ? -14.354 8.908 2.373 1.00 97.75 85 GLU A N 1
ATOM 700 C CA . GLU A 1 85 ? -15.766 9.262 2.208 1.00 97.75 85 GLU A CA 1
ATOM 701 C C . GLU A 1 85 ? -16.064 10.625 2.848 1.00 97.75 85 GLU A C 1
ATOM 703 O O . GLU A 1 85 ? -16.675 11.478 2.204 1.00 97.75 85 GLU A O 1
ATOM 708 N N . HIS A 1 86 ? -15.562 10.877 4.062 1.00 96.75 86 HIS A N 1
ATOM 709 C CA . HIS A 1 86 ? -15.696 12.169 4.744 1.00 96.75 86 HIS A CA 1
ATOM 710 C C . HIS A 1 86 ? -14.988 13.308 4.006 1.00 96.75 86 HIS A C 1
ATOM 712 O O . HIS A 1 86 ? -15.516 14.417 3.928 1.00 96.75 86 HIS A O 1
ATOM 718 N N . ALA A 1 87 ? -13.807 13.048 3.442 1.00 95.94 87 ALA A N 1
ATOM 719 C CA . ALA A 1 87 ? -13.079 14.033 2.645 1.00 95.94 87 ALA A CA 1
ATOM 720 C C . ALA A 1 87 ? -13.686 14.251 1.244 1.00 95.94 87 ALA A C 1
ATOM 722 O O . ALA A 1 87 ? -13.403 15.260 0.597 1.00 95.94 87 ALA A O 1
ATOM 723 N N . GLY A 1 88 ? -14.493 13.308 0.749 1.00 97.19 88 GLY A N 1
ATOM 724 C CA . GLY A 1 88 ? -15.037 13.311 -0.611 1.00 97.19 88 GLY A CA 1
ATOM 725 C C . GLY A 1 88 ? -14.004 12.997 -1.700 1.00 97.19 88 GLY A C 1
ATOM 726 O O . GLY A 1 88 ? -14.296 13.138 -2.889 1.00 97.19 88 GLY A O 1
ATOM 727 N N . HIS A 1 89 ? -12.791 12.588 -1.324 1.00 95.56 89 HIS A N 1
ATOM 728 C CA . HIS A 1 89 ? -11.725 12.226 -2.250 1.00 95.56 89 HIS A CA 1
ATOM 729 C C . HIS A 1 89 ? -10.706 11.277 -1.611 1.00 95.56 89 HIS A C 1
ATOM 731 O O . HIS A 1 89 ? -10.595 11.149 -0.396 1.00 95.56 89 HIS A O 1
ATOM 737 N N . ALA A 1 90 ? -9.898 10.654 -2.466 1.00 95.25 90 ALA A N 1
ATOM 738 C CA . ALA A 1 90 ? -8.756 9.843 -2.072 1.00 95.25 90 ALA A CA 1
ATOM 739 C C . ALA A 1 90 ? -7.759 10.640 -1.209 1.00 95.25 90 ALA A C 1
ATOM 741 O O . ALA A 1 90 ? -7.342 11.735 -1.597 1.00 95.25 90 ALA A O 1
ATOM 742 N N . LEU A 1 91 ? -7.329 10.072 -0.082 1.00 94.56 91 LEU A N 1
ATOM 743 C CA . LEU A 1 91 ? -6.335 10.654 0.815 1.00 94.56 91 LEU A CA 1
ATOM 744 C C . LEU A 1 91 ? -4.996 9.902 0.696 1.00 94.56 91 LEU A C 1
ATOM 746 O O . LEU A 1 91 ? -4.975 8.696 0.432 1.00 94.56 91 LEU A O 1
ATOM 750 N N . PRO A 1 92 ? -3.850 10.581 0.879 1.00 93.06 92 PRO A N 1
ATOM 751 C CA . PRO A 1 92 ? -2.529 9.958 0.884 1.00 93.06 92 PRO A CA 1
ATOM 752 C C . PRO A 1 92 ? -2.251 9.263 2.231 1.00 93.06 92 PRO A C 1
ATOM 754 O O . PRO A 1 92 ? -1.301 9.606 2.927 1.00 93.06 92 PRO A O 1
ATOM 757 N N . ILE A 1 93 ? -3.100 8.306 2.613 1.00 93.88 93 ILE A N 1
ATOM 758 C CA . ILE A 1 93 ? -2.975 7.546 3.862 1.00 93.88 93 ILE A CA 1
ATOM 759 C C . ILE A 1 93 ? -2.369 6.176 3.558 1.00 93.88 93 ILE A C 1
ATOM 761 O O . ILE A 1 93 ? -2.835 5.462 2.669 1.00 93.88 93 ILE A O 1
ATOM 765 N N . SER A 1 94 ? -1.339 5.802 4.313 1.00 91.75 94 SER A N 1
ATOM 766 C CA . SER A 1 94 ? -0.791 4.447 4.332 1.00 91.75 94 SER A CA 1
ATOM 767 C C . SER A 1 94 ? -1.181 3.768 5.634 1.00 91.75 94 SER A C 1
ATOM 769 O O . SER A 1 94 ? -0.960 4.332 6.704 1.00 91.75 94 SER A O 1
ATOM 771 N N . GLY A 1 95 ? -1.711 2.552 5.553 1.00 92.94 95 GLY A N 1
ATOM 772 C CA . GLY A 1 95 ? -2.049 1.756 6.724 1.00 92.94 95 GLY A CA 1
ATOM 773 C C . GLY A 1 95 ? -1.149 0.535 6.904 1.00 92.94 95 GLY A C 1
ATOM 774 O O . GLY A 1 95 ? -0.492 0.075 5.964 1.00 92.94 95 GLY A O 1
ATOM 775 N N . LEU A 1 96 ? -1.066 0.058 8.145 1.00 92.62 96 LEU A N 1
ATOM 776 C CA . LEU A 1 96 ? -0.355 -1.164 8.503 1.00 92.62 96 LEU A CA 1
ATOM 777 C C . LEU A 1 96 ? -1.049 -1.865 9.673 1.00 92.62 96 LEU A C 1
ATOM 779 O O . LEU A 1 96 ? -1.010 -1.386 10.807 1.00 92.62 96 LEU A O 1
ATOM 783 N N . ALA A 1 97 ? -1.625 -3.032 9.400 1.00 94.19 97 ALA A N 1
ATOM 784 C CA . ALA A 1 97 ? -2.193 -3.909 10.414 1.00 94.19 97 ALA A CA 1
ATOM 785 C C . ALA A 1 97 ? -1.119 -4.547 11.308 1.00 94.19 97 ALA A C 1
ATOM 787 O O . ALA A 1 97 ? -0.121 -5.096 10.836 1.00 94.19 97 ALA A O 1
ATOM 788 N N . GLU A 1 98 ? -1.370 -4.537 12.613 1.00 92.69 98 GLU A N 1
ATOM 789 C CA . GLU A 1 98 ? -0.494 -5.090 13.641 1.00 92.69 98 GLU A CA 1
ATOM 790 C C . GLU A 1 98 ? -1.215 -6.132 14.495 1.00 92.69 98 GLU A C 1
ATOM 792 O O . GLU A 1 98 ? -2.424 -6.349 14.389 1.00 92.69 98 GLU A O 1
ATOM 797 N N . ALA A 1 99 ? -0.462 -6.798 15.372 1.00 91.50 99 ALA A N 1
ATOM 798 C CA . ALA A 1 99 ? -1.034 -7.784 16.274 1.00 91.50 99 ALA A CA 1
ATOM 799 C C . ALA A 1 99 ? -2.092 -7.167 17.195 1.00 91.50 99 ALA A C 1
ATOM 801 O O . ALA A 1 99 ? -3.090 -7.821 17.435 1.00 91.50 99 ALA A O 1
ATOM 802 N N . ASP A 1 100 ? -1.908 -5.940 17.683 1.00 93.81 100 ASP A N 1
ATOM 803 C CA . ASP A 1 100 ? -2.738 -5.263 18.690 1.00 93.81 100 ASP A CA 1
ATOM 804 C C . ASP A 1 100 ? -3.564 -4.083 18.153 1.00 93.81 100 ASP A C 1
ATOM 806 O O . ASP A 1 100 ? -4.149 -3.335 18.930 1.00 93.81 100 ASP A O 1
ATOM 810 N N . GLY A 1 101 ? -3.644 -3.926 16.833 1.00 95.38 101 GLY A N 1
ATOM 811 C CA . GLY A 1 101 ? -4.437 -2.884 16.194 1.00 95.38 101 GLY A CA 1
ATOM 812 C C . GLY A 1 101 ? -3.920 -2.575 14.799 1.00 95.38 101 GLY A C 1
ATOM 813 O O . GLY A 1 101 ? -3.558 -3.489 14.058 1.00 95.38 101 GLY A O 1
ATOM 814 N N . PHE A 1 102 ? -3.874 -1.299 14.437 1.00 96.62 102 PHE A N 1
ATOM 815 C CA . PHE A 1 102 ? -3.307 -0.852 13.167 1.00 96.62 102 PHE A CA 1
ATOM 816 C C . PHE A 1 102 ? -2.717 0.554 13.279 1.00 96.62 102 PHE A C 1
ATOM 818 O O . PHE A 1 102 ? -3.078 1.335 14.161 1.00 96.62 102 PHE A O 1
ATOM 825 N N . ARG A 1 103 ? -1.800 0.883 12.370 1.00 95.25 103 ARG A N 1
ATOM 826 C CA . ARG A 1 103 ? -1.240 2.228 12.216 1.00 95.25 103 ARG A CA 1
ATOM 827 C C . ARG A 1 103 ? -1.734 2.887 10.946 1.00 95.25 103 ARG A C 1
ATOM 829 O O . ARG A 1 103 ? -1.861 2.213 9.930 1.00 95.25 103 ARG A O 1
ATOM 836 N N . LEU A 1 104 ? -1.914 4.201 11.002 1.00 95.62 104 LEU A N 1
ATOM 837 C CA . LEU A 1 104 ? -2.139 5.066 9.851 1.00 95.62 104 LEU A CA 1
ATOM 838 C C . LEU A 1 104 ? -1.047 6.134 9.806 1.00 95.62 104 LEU A C 1
ATOM 840 O O . LEU A 1 104 ? -0.825 6.843 10.785 1.00 95.62 104 LEU A O 1
ATOM 844 N N . THR A 1 105 ? -0.386 6.264 8.663 1.00 93.38 105 THR A N 1
ATOM 845 C CA . THR A 1 105 ? 0.600 7.307 8.376 1.00 93.38 105 THR A CA 1
ATOM 846 C C . THR A 1 105 ? 0.042 8.214 7.295 1.00 93.38 105 THR A C 1
ATOM 848 O O . THR A 1 105 ? -0.431 7.734 6.263 1.00 93.38 105 THR A O 1
ATOM 851 N N . THR A 1 106 ? 0.086 9.522 7.522 1.00 91.75 106 THR A N 1
ATOM 852 C CA . THR A 1 106 ? -0.425 10.504 6.564 1.00 91.75 106 THR A CA 1
ATOM 853 C C . THR A 1 106 ? 0.363 11.809 6.653 1.00 91.75 106 THR A C 1
ATOM 855 O O . THR A 1 106 ? 0.640 12.267 7.760 1.00 91.75 106 THR A O 1
ATOM 858 N N . PRO A 1 107 ? 0.691 12.455 5.520 1.00 90.94 107 PRO A N 1
ATOM 859 C CA . PRO A 1 107 ? 1.269 13.797 5.507 1.00 90.94 107 PRO A CA 1
ATOM 860 C C . PRO A 1 107 ? 0.234 14.886 5.824 1.00 90.94 107 PRO A C 1
ATOM 862 O O . PRO A 1 107 ? 0.601 16.050 5.976 1.00 90.94 107 PRO A O 1
ATOM 865 N N . LEU A 1 108 ? -1.055 14.539 5.900 1.00 89.12 108 LEU A N 1
ATOM 866 C CA . LEU A 1 108 ? -2.123 15.482 6.214 1.00 89.12 108 LEU A CA 1
ATOM 867 C C . LEU A 1 108 ? -2.254 15.694 7.731 1.00 89.12 108 LEU A C 1
ATOM 869 O O . LEU A 1 108 ? -2.073 14.746 8.496 1.00 89.12 108 LEU A O 1
ATOM 873 N N . PRO A 1 109 ? -2.635 16.901 8.184 1.00 86.31 109 PRO A N 1
ATOM 874 C CA . PRO A 1 109 ? -2.830 17.204 9.600 1.00 86.31 109 PRO A CA 1
ATOM 875 C C . PRO A 1 109 ? -4.173 16.649 10.115 1.00 86.31 109 PRO A C 1
ATOM 877 O O . PRO A 1 109 ? -5.042 17.406 10.539 1.00 86.31 109 PRO A O 1
ATOM 880 N N . LEU A 1 110 ? -4.369 15.327 10.050 1.00 89.50 110 LEU A N 1
ATOM 881 C CA . LEU A 1 110 ? -5.523 14.666 10.665 1.00 89.50 110 LEU A CA 1
ATOM 882 C C . LEU A 1 110 ? -5.340 14.619 12.185 1.00 89.50 110 LEU A C 1
ATOM 884 O O . LEU A 1 110 ? -4.285 14.197 12.672 1.00 89.50 110 LEU A O 1
ATOM 888 N N . SER A 1 111 ? -6.365 15.053 12.922 1.00 91.25 111 SER A N 1
ATOM 889 C CA . SER A 1 111 ? -6.370 14.967 14.382 1.00 91.25 111 SER A CA 1
ATOM 890 C C . SER A 1 111 ? -6.583 13.522 14.840 1.00 91.25 111 SER A C 1
ATOM 892 O O . SER A 1 111 ? -7.118 12.690 14.100 1.00 91.25 111 SER A O 1
ATOM 894 N N . ALA A 1 112 ? -6.159 13.222 16.067 1.00 92.50 112 ALA A N 1
ATOM 895 C CA . ALA A 1 112 ? -6.341 11.900 16.655 1.00 92.50 112 ALA A CA 1
ATOM 896 C C . ALA A 1 112 ? -7.831 11.539 16.765 1.00 92.50 112 ALA A C 1
ATOM 898 O O . ALA A 1 112 ? -8.229 10.412 16.483 1.00 92.50 112 ALA A O 1
ATOM 899 N N . GLU A 1 113 ? -8.653 12.525 17.120 1.00 93.12 113 GLU A N 1
ATOM 900 C CA . GLU A 1 113 ? -10.101 12.400 17.267 1.00 93.12 113 GLU A CA 1
ATOM 901 C C . GLU A 1 113 ? -10.751 12.062 15.926 1.00 93.12 113 GLU A C 1
ATOM 903 O O . GLU A 1 113 ? -11.502 11.102 15.848 1.00 93.12 113 GLU A O 1
ATOM 908 N N . ALA A 1 114 ? -10.378 12.751 14.842 1.00 94.56 114 ALA A N 1
ATOM 909 C CA . ALA A 1 114 ? -10.923 12.470 13.514 1.00 94.56 114 ALA A CA 1
ATOM 910 C C . ALA A 1 114 ? -10.621 11.036 13.038 1.00 94.56 114 ALA A C 1
ATOM 912 O O . ALA A 1 114 ? -11.449 10.405 12.381 1.00 94.56 114 ALA A O 1
ATOM 913 N N . ILE A 1 115 ? -9.435 10.512 13.366 1.00 96.44 115 ILE A N 1
ATOM 914 C CA . ILE A 1 115 ? -9.064 9.124 13.055 1.00 96.44 115 ILE A CA 1
ATOM 915 C C . ILE A 1 115 ? -9.851 8.145 13.927 1.00 96.44 115 ILE A C 1
ATOM 917 O O . ILE A 1 115 ? -10.308 7.120 13.421 1.00 96.44 115 ILE A O 1
ATOM 921 N N . LEU A 1 116 ? -9.999 8.443 15.219 1.00 96.31 116 LEU A N 1
ATOM 922 C CA . LEU A 1 116 ? -10.735 7.595 16.149 1.00 96.31 116 LEU A CA 1
ATOM 923 C C . LEU A 1 116 ? -12.222 7.527 15.779 1.00 96.31 116 LEU A C 1
ATOM 925 O O . LEU A 1 116 ? -12.749 6.426 15.654 1.00 96.31 116 LEU A O 1
ATOM 929 N N . ASP A 1 117 ? -12.855 8.666 15.500 1.00 96.94 117 ASP A N 1
ATOM 930 C CA . ASP A 1 117 ? -14.255 8.758 15.072 1.00 96.94 117 ASP A CA 1
ATOM 931 C C . ASP A 1 117 ? -14.494 7.942 13.792 1.00 96.94 117 ASP A C 1
ATOM 933 O O . ASP A 1 117 ? -15.427 7.139 13.711 1.00 96.94 117 ASP A O 1
ATOM 937 N N . ALA A 1 118 ? -13.605 8.077 12.800 1.00 98.06 118 ALA A N 1
ATOM 938 C CA . ALA A 1 118 ? -13.686 7.295 11.570 1.00 98.06 118 ALA A CA 1
ATOM 939 C C . ALA A 1 118 ? -13.482 5.791 11.814 1.00 98.06 118 ALA A C 1
ATOM 941 O O . ALA A 1 118 ? -14.124 4.968 11.161 1.00 98.06 118 ALA A O 1
ATOM 942 N N . ALA A 1 119 ? -12.609 5.414 12.753 1.00 98.25 119 ALA A N 1
ATOM 943 C CA . ALA A 1 119 ? -12.390 4.019 13.118 1.00 98.25 119 ALA A CA 1
ATOM 944 C C . ALA A 1 119 ? -13.603 3.420 13.849 1.00 98.25 119 ALA A C 1
ATOM 946 O O . ALA A 1 119 ? -13.948 2.258 13.618 1.00 98.25 119 ALA A O 1
ATOM 947 N N . GLU A 1 120 ? -14.270 4.193 14.711 1.00 98.00 120 GLU A N 1
ATOM 948 C CA . GLU A 1 120 ? -15.501 3.778 15.391 1.00 98.00 120 GLU A CA 1
ATOM 949 C C . GLU A 1 120 ? -16.638 3.578 14.390 1.00 98.00 120 GLU A C 1
ATOM 951 O O . GLU A 1 120 ? -17.309 2.540 14.401 1.00 98.00 120 GLU A O 1
ATOM 956 N N . GLU A 1 121 ? -16.818 4.528 13.473 1.00 98.50 121 GLU A N 1
ATOM 957 C CA . GLU A 1 121 ? -17.798 4.409 12.400 1.00 98.50 121 GLU A CA 1
ATOM 958 C C . GLU A 1 121 ? -17.509 3.193 11.510 1.00 98.50 121 GLU A C 1
ATOM 960 O O . GLU A 1 121 ? -18.403 2.377 11.260 1.00 98.50 121 GLU A O 1
ATOM 965 N N . ALA A 1 122 ? -16.258 3.023 11.078 1.00 98.50 122 ALA A N 1
ATOM 966 C CA . ALA A 1 122 ? -15.822 1.886 10.277 1.00 98.50 122 ALA A CA 1
ATOM 967 C C . ALA A 1 122 ? -16.113 0.548 10.969 1.00 98.50 122 ALA A C 1
ATOM 969 O O . ALA A 1 122 ? -16.642 -0.377 10.344 1.00 98.50 122 ALA A O 1
ATOM 970 N N . LEU A 1 123 ? -15.823 0.449 12.271 1.00 98.31 123 LEU A N 1
ATOM 971 C CA . LEU A 1 123 ? -16.119 -0.735 13.072 1.00 98.31 123 LEU A CA 1
ATOM 972 C C . LEU A 1 123 ? -17.623 -1.027 13.091 1.00 98.31 123 LEU A C 1
ATOM 974 O O . LEU A 1 123 ? -18.030 -2.161 12.827 1.00 98.31 123 LEU A O 1
ATOM 978 N N . LEU A 1 124 ? -18.453 -0.016 13.356 1.00 98.00 124 LEU A N 1
ATOM 979 C CA . LEU A 1 124 ? -19.909 -0.159 13.387 1.00 98.00 124 LEU A CA 1
ATOM 980 C C . LEU A 1 124 ? -20.474 -0.581 12.026 1.00 98.00 124 LEU A C 1
ATOM 982 O O . LEU A 1 124 ? -21.331 -1.465 11.962 1.00 98.00 124 LEU A O 1
ATOM 986 N N . ARG A 1 125 ? -19.995 0.011 10.930 1.00 98.38 125 ARG A N 1
ATOM 987 C CA . ARG A 1 125 ? -20.446 -0.303 9.565 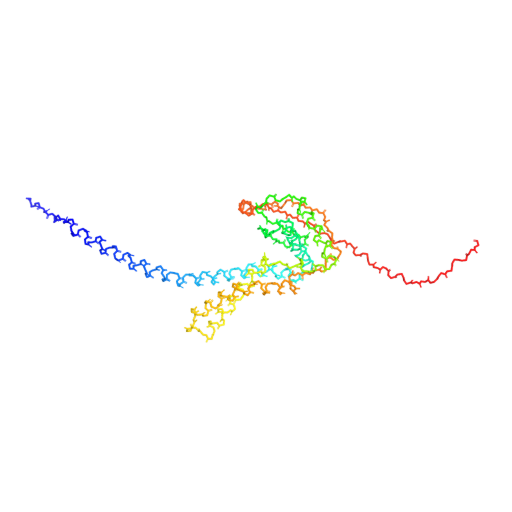1.00 98.38 125 ARG A CA 1
ATOM 988 C C . ARG A 1 125 ? -20.037 -1.710 9.137 1.00 98.38 125 ARG A C 1
ATOM 990 O O . ARG A 1 125 ? -20.872 -2.466 8.632 1.00 98.38 125 ARG A O 1
ATOM 997 N N . LEU A 1 126 ? -18.809 -2.133 9.442 1.00 98.19 126 LEU A N 1
ATOM 998 C CA . LEU A 1 126 ? -18.382 -3.521 9.235 1.00 98.19 126 LEU A CA 1
ATOM 999 C C . LEU A 1 126 ? -19.228 -4.507 10.054 1.00 98.19 126 LEU A C 1
ATOM 1001 O O . LEU A 1 126 ? -19.677 -5.520 9.517 1.00 98.19 126 LEU A O 1
ATOM 1005 N N . GLN A 1 127 ? -19.515 -4.201 11.324 1.00 96.81 127 GLN A N 1
ATOM 1006 C CA . GLN A 1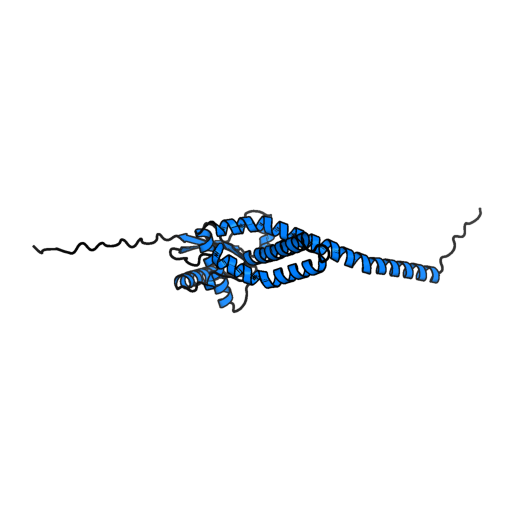 127 ? -20.390 -5.026 12.168 1.00 96.81 127 GLN A CA 1
ATOM 1007 C C . GLN A 1 127 ? -21.830 -5.106 11.634 1.00 96.81 127 GLN A C 1
ATOM 1009 O O . GLN A 1 127 ? -22.490 -6.131 11.813 1.00 96.81 127 GLN A O 1
ATOM 1014 N N . ARG A 1 128 ? -22.307 -4.059 10.949 1.00 97.25 128 ARG A N 1
ATOM 1015 C CA . ARG A 1 128 ? -23.603 -4.027 10.246 1.00 97.25 128 ARG A CA 1
ATOM 1016 C C . ARG A 1 128 ? -23.588 -4.752 8.897 1.00 97.25 128 ARG A C 1
ATOM 1018 O O . ARG A 1 128 ? -24.646 -4.916 8.296 1.00 97.25 128 ARG A O 1
ATOM 1025 N N . GLY A 1 129 ? -22.430 -5.235 8.446 1.00 97.19 129 GLY A N 1
ATOM 1026 C CA . GLY A 1 129 ? -22.294 -6.045 7.238 1.00 97.19 129 GLY A CA 1
ATOM 1027 C C . GLY A 1 129 ? -21.821 -5.285 5.999 1.00 97.19 129 GLY A C 1
ATOM 1028 O O . GLY A 1 129 ? -21.863 -5.850 4.907 1.00 97.19 129 GLY A O 1
ATOM 1029 N N . GLU A 1 130 ? -21.327 -4.049 6.126 1.00 98.12 130 GLU A N 1
ATOM 1030 C CA . GLU A 1 130 ? -20.721 -3.300 5.015 1.00 98.12 130 GLU A CA 1
ATOM 1031 C C . GLU A 1 130 ? -19.314 -3.823 4.668 1.00 98.12 130 GLU A C 1
ATOM 1033 O O . GLU A 1 130 ? -18.318 -3.108 4.695 1.00 98.12 130 GLU A O 1
ATOM 1038 N N . THR A 1 131 ? -19.210 -5.103 4.305 1.00 97.00 131 THR A N 1
ATOM 1039 C CA . THR A 1 131 ? -17.926 -5.802 4.121 1.00 97.00 131 THR A CA 1
ATOM 1040 C C . THR A 1 131 ? -17.061 -5.245 2.990 1.00 97.00 131 THR A C 1
ATOM 1042 O O . THR A 1 131 ? -15.887 -5.590 2.899 1.00 97.00 131 THR A O 1
ATOM 1045 N N . HIS A 1 132 ? -17.619 -4.419 2.101 1.00 97.06 132 HIS A N 1
ATOM 1046 C CA . HIS A 1 132 ? -16.860 -3.762 1.036 1.00 97.06 132 HIS A CA 1
ATOM 1047 C C . HIS A 1 132 ? -15.837 -2.759 1.591 1.00 97.06 132 HIS A C 1
ATOM 1049 O O . HIS A 1 132 ? -14.779 -2.601 0.988 1.00 97.06 132 HIS A O 1
ATOM 1055 N N . LEU A 1 133 ? -16.101 -2.176 2.768 1.00 98.00 133 LEU A N 1
ATOM 1056 C CA . LEU A 1 133 ? -15.179 -1.278 3.465 1.00 98.00 133 LEU A CA 1
ATOM 1057 C C . LEU A 1 133 ? -13.889 -1.984 3.896 1.00 98.00 133 LEU A C 1
ATOM 1059 O O . LEU A 1 133 ? -12.856 -1.342 4.030 1.00 98.00 133 LEU A O 1
ATOM 1063 N N . ALA A 1 134 ? -13.906 -3.311 4.052 1.00 97.94 134 ALA A N 1
ATOM 1064 C CA . ALA A 1 134 ? -12.710 -4.087 4.378 1.00 97.94 134 ALA A CA 1
ATOM 1065 C C . ALA A 1 134 ? -11.714 -4.201 3.206 1.00 97.94 134 ALA A C 1
ATOM 1067 O O . ALA A 1 134 ? -10.659 -4.818 3.355 1.00 97.94 134 ALA A O 1
ATOM 1068 N N . LEU A 1 135 ? -12.043 -3.676 2.023 1.00 98.00 135 LEU A N 1
ATOM 1069 C CA . LEU A 1 135 ? -11.200 -3.725 0.832 1.00 98.00 135 LEU A CA 1
ATOM 1070 C C . LEU A 1 135 ? -10.778 -2.307 0.443 1.00 98.00 135 LEU A C 1
ATOM 1072 O O . LEU A 1 135 ? -11.617 -1.413 0.344 1.00 98.00 135 LEU A O 1
ATOM 1076 N N . HIS A 1 136 ? -9.490 -2.109 0.161 1.00 96.88 136 HIS A N 1
ATOM 1077 C CA . HIS A 1 136 ? -8.957 -0.811 -0.245 1.00 96.88 136 HIS A CA 1
ATOM 1078 C C . HIS A 1 136 ? -8.069 -0.945 -1.499 1.00 96.88 136 HIS A C 1
ATOM 1080 O O . HIS A 1 136 ? -7.111 -1.728 -1.521 1.00 96.88 136 HIS A O 1
ATOM 1086 N N . PRO A 1 137 ? -8.342 -0.193 -2.585 1.00 94.31 137 PRO A N 1
ATOM 1087 C CA . PRO A 1 137 ? -7.624 -0.357 -3.851 1.00 94.31 137 PRO A CA 1
ATOM 1088 C C . PRO A 1 137 ? -6.163 0.118 -3.796 1.00 94.31 137 PRO A C 1
ATOM 1090 O O . PRO A 1 137 ? -5.360 -0.297 -4.635 1.00 94.31 137 PRO A O 1
ATOM 1093 N N . ARG A 1 138 ? -5.799 0.954 -2.816 1.00 93.31 138 ARG A N 1
ATOM 1094 C CA . ARG A 1 138 ? -4.442 1.497 -2.617 1.00 93.31 138 ARG A CA 1
ATOM 1095 C C . ARG A 1 138 ? -3.775 0.912 -1.364 1.00 93.31 138 ARG A C 1
ATOM 1097 O O . ARG A 1 138 ? -3.222 1.633 -0.548 1.00 93.31 138 ARG A O 1
ATOM 1104 N N . CYS A 1 139 ? -3.867 -0.404 -1.205 1.00 93.56 139 CYS A N 1
ATOM 1105 C CA . CYS A 1 139 ? -3.177 -1.166 -0.159 1.00 93.56 139 CYS A CA 1
ATOM 1106 C C . CYS A 1 139 ? -1.776 -1.604 -0.634 1.00 93.56 139 CYS A C 1
ATOM 1108 O O . CYS A 1 139 ? -1.558 -1.789 -1.834 1.00 93.56 139 CYS A O 1
ATOM 1110 N N . GLY A 1 140 ? -0.845 -1.880 0.288 1.00 91.31 140 GLY A N 1
ATOM 1111 C CA . GLY A 1 140 ? 0.452 -2.501 -0.035 1.00 91.31 140 GLY A CA 1
ATOM 1112 C C . GLY A 1 140 ? 0.320 -3.831 -0.797 1.00 91.31 140 GLY A C 1
ATOM 1113 O O . GLY A 1 140 ? 1.134 -4.140 -1.668 1.00 91.31 140 GLY A O 1
ATOM 1114 N N . THR A 1 141 ? -0.782 -4.561 -0.581 1.00 93.00 141 THR A N 1
ATOM 1115 C CA . THR A 1 141 ? -1.150 -5.756 -1.365 1.00 93.00 141 THR A CA 1
ATOM 1116 C C . THR A 1 141 ? -1.260 -5.453 -2.869 1.00 93.00 141 THR A C 1
ATOM 1118 O O . THR A 1 141 ? -0.961 -6.319 -3.687 1.00 93.00 141 THR A O 1
ATOM 1121 N N . THR A 1 142 ? -1.642 -4.230 -3.264 1.00 95.19 142 THR A N 1
ATOM 1122 C CA . THR A 1 142 ? -1.698 -3.794 -4.673 1.00 95.19 142 THR A CA 1
ATOM 1123 C C . THR A 1 142 ? -0.317 -3.715 -5.306 1.00 95.19 142 THR A C 1
ATOM 1125 O O . THR A 1 142 ? -0.143 -4.157 -6.441 1.00 95.19 142 THR A O 1
ATOM 1128 N N . ILE A 1 143 ? 0.680 -3.227 -4.565 1.00 93.75 143 ILE A N 1
ATOM 1129 C CA . ILE A 1 143 ? 2.066 -3.198 -5.041 1.00 93.75 143 ILE A CA 1
ATOM 1130 C C . ILE A 1 143 ? 2.555 -4.635 -5.239 1.00 93.75 143 ILE A C 1
ATOM 1132 O O . ILE A 1 143 ? 3.017 -4.976 -6.325 1.00 93.75 143 ILE A O 1
ATOM 1136 N N . VAL A 1 144 ? 2.379 -5.501 -4.235 1.00 94.88 144 VAL A N 1
ATOM 1137 C CA . VAL A 1 144 ? 2.790 -6.914 -4.317 1.00 94.88 144 VAL A CA 1
ATOM 1138 C C . VAL A 1 144 ? 2.113 -7.629 -5.487 1.00 94.88 144 VAL A C 1
ATOM 1140 O O . VAL A 1 144 ? 2.790 -8.305 -6.256 1.00 94.88 144 VAL A O 1
ATOM 1143 N N . ALA A 1 145 ? 0.805 -7.442 -5.674 1.00 96.25 145 ALA A N 1
ATOM 1144 C CA . ALA A 1 145 ? 0.058 -8.025 -6.786 1.00 96.25 145 ALA A CA 1
ATOM 1145 C C . ALA A 1 145 ? 0.626 -7.606 -8.154 1.00 96.25 145 ALA A C 1
ATOM 1147 O O . ALA A 1 145 ? 0.821 -8.454 -9.024 1.00 96.25 145 ALA A O 1
ATOM 1148 N N . GLY A 1 146 ? 0.940 -6.318 -8.333 1.00 96.62 146 GLY A N 1
ATOM 1149 C CA . GLY A 1 146 ? 1.564 -5.813 -9.557 1.00 96.62 146 GLY A CA 1
ATOM 1150 C C . GLY A 1 146 ? 2.952 -6.403 -9.803 1.00 96.62 146 GLY A C 1
ATOM 1151 O O . GLY A 1 146 ? 3.236 -6.854 -10.911 1.00 96.62 146 GLY A O 1
ATOM 1152 N N . GLN A 1 147 ? 3.795 -6.472 -8.767 1.00 95.69 147 GLN A N 1
ATOM 1153 C CA . GLN A 1 147 ? 5.135 -7.057 -8.882 1.00 95.69 147 GLN A CA 1
ATOM 1154 C C . GLN A 1 147 ? 5.091 -8.564 -9.166 1.00 95.69 147 GLN A C 1
ATOM 1156 O O . GLN A 1 147 ? 5.899 -9.056 -9.951 1.00 95.69 147 GLN A O 1
ATOM 1161 N N . LEU A 1 148 ? 4.130 -9.292 -8.589 1.00 94.56 148 LEU A N 1
ATOM 1162 C CA . LEU A 1 148 ? 3.903 -10.707 -8.894 1.00 94.56 148 LEU A CA 1
ATOM 1163 C C . LEU A 1 148 ? 3.494 -10.907 -10.356 1.00 94.56 148 LEU A C 1
ATOM 1165 O O . LEU A 1 148 ? 4.067 -11.761 -11.026 1.00 94.56 148 LEU A O 1
ATOM 1169 N N . LEU A 1 149 ? 2.544 -10.114 -10.864 1.00 97.00 149 LEU A N 1
ATOM 1170 C CA . LEU A 1 149 ? 2.119 -10.175 -12.267 1.00 97.00 149 LEU A CA 1
ATOM 1171 C C . LEU A 1 149 ? 3.274 -9.870 -13.221 1.00 97.00 149 LEU A C 1
ATOM 1173 O O . LEU A 1 149 ? 3.478 -10.602 -14.192 1.00 97.00 149 LEU A O 1
ATOM 1177 N N . PHE A 1 150 ? 4.045 -8.824 -12.923 1.00 97.19 150 PHE A N 1
ATOM 1178 C CA . PHE A 1 150 ? 5.217 -8.448 -13.704 1.00 97.19 150 PHE A CA 1
ATOM 1179 C C . PHE A 1 150 ? 6.252 -9.579 -13.741 1.00 97.19 150 PHE A C 1
ATOM 1181 O O . PHE A 1 150 ? 6.622 -10.050 -14.817 1.00 97.19 150 PHE A O 1
ATOM 1188 N N . ALA A 1 151 ? 6.672 -10.058 -12.565 1.00 94.38 151 ALA A N 1
ATOM 1189 C CA . ALA A 1 151 ? 7.697 -11.086 -12.433 1.00 94.38 151 ALA A CA 1
ATOM 1190 C C . ALA A 1 151 ? 7.261 -12.421 -13.051 1.00 94.38 151 ALA A C 1
ATOM 1192 O O . ALA A 1 151 ? 8.041 -13.044 -13.767 1.00 94.38 151 ALA A O 1
ATOM 1193 N N . ALA A 1 152 ? 6.012 -12.846 -12.830 1.00 94.81 152 ALA A N 1
ATOM 1194 C CA . ALA A 1 152 ? 5.482 -14.080 -13.403 1.00 94.81 152 ALA A CA 1
ATOM 1195 C C . ALA A 1 152 ? 5.412 -14.007 -14.933 1.00 94.81 152 ALA A C 1
ATOM 1197 O O . ALA A 1 152 ? 5.829 -14.943 -15.612 1.00 94.81 152 ALA A O 1
ATOM 1198 N N . THR A 1 153 ? 4.942 -12.886 -15.487 1.00 95.75 153 THR A N 1
ATOM 1199 C CA . THR A 1 153 ? 4.869 -12.707 -16.944 1.00 95.75 153 THR A CA 1
ATOM 1200 C C . THR A 1 153 ? 6.263 -12.695 -17.564 1.00 95.75 153 THR A C 1
ATOM 1202 O O . THR A 1 153 ? 6.495 -13.390 -18.550 1.00 95.75 153 THR A O 1
ATOM 1205 N N . LEU A 1 154 ? 7.217 -11.969 -16.969 1.00 94.12 154 LEU A N 1
ATOM 1206 C CA . LEU A 1 154 ? 8.600 -11.966 -17.447 1.00 94.12 154 LEU A CA 1
ATOM 1207 C C . LEU A 1 154 ? 9.257 -13.339 -17.360 1.00 94.12 154 LEU A C 1
ATOM 1209 O O . LEU A 1 154 ? 9.963 -13.724 -18.288 1.00 94.12 154 LEU A O 1
ATOM 1213 N N . LEU A 1 155 ? 9.003 -14.092 -16.289 1.00 93.38 155 LEU A N 1
ATOM 1214 C CA . LEU A 1 155 ? 9.496 -15.457 -16.164 1.00 93.38 155 LEU A CA 1
ATOM 1215 C C . LEU A 1 155 ? 8.947 -16.344 -17.289 1.00 93.38 155 LEU A C 1
ATOM 1217 O O . LEU A 1 155 ? 9.712 -17.070 -17.912 1.00 93.38 155 LEU A O 1
ATOM 1221 N N . LEU A 1 156 ? 7.651 -16.253 -17.602 1.00 95.25 156 LEU A N 1
ATOM 1222 C CA . LEU A 1 156 ? 7.051 -17.000 -18.713 1.00 95.25 156 LEU A CA 1
ATOM 1223 C C . LEU A 1 156 ? 7.660 -16.609 -20.067 1.00 95.25 156 LEU A C 1
ATOM 1225 O O . LEU A 1 156 ? 8.000 -17.482 -20.862 1.00 95.25 156 LEU A O 1
ATOM 1229 N N . VAL A 1 157 ? 7.855 -15.313 -20.319 1.00 94.06 157 VAL A N 1
ATOM 1230 C CA . VAL A 1 157 ? 8.522 -14.820 -21.536 1.00 94.06 157 VAL A CA 1
ATOM 1231 C C . VAL A 1 157 ? 9.945 -15.360 -21.628 1.00 94.06 157 VAL A C 1
ATOM 1233 O O . VAL A 1 157 ? 10.348 -15.841 -22.681 1.00 94.06 157 VAL A O 1
ATOM 1236 N N . PHE A 1 158 ? 10.692 -15.336 -20.526 1.00 91.31 158 PHE A N 1
ATOM 1237 C CA . PHE A 1 158 ? 12.056 -15.850 -20.480 1.00 91.31 158 PHE A CA 1
ATOM 1238 C C . PHE A 1 158 ? 12.127 -17.369 -20.690 1.00 91.31 158 PHE A C 1
ATOM 1240 O O . PHE A 1 158 ? 13.078 -17.855 -21.291 1.00 91.31 158 PHE A O 1
ATOM 1247 N N . LEU A 1 159 ? 11.131 -18.128 -20.226 1.00 94.50 159 LEU A N 1
ATOM 1248 C CA . LEU A 1 159 ? 11.106 -19.585 -20.376 1.00 94.50 159 LEU A CA 1
ATOM 1249 C C . LEU A 1 159 ? 10.706 -20.047 -21.784 1.00 94.50 159 LEU A C 1
ATOM 1251 O O . LEU A 1 159 ? 11.180 -21.092 -22.224 1.00 94.50 159 LEU A O 1
ATOM 1255 N N . PHE A 1 160 ? 9.836 -19.306 -22.478 1.00 94.75 160 PHE A N 1
ATOM 1256 C CA . PHE A 1 160 ? 9.202 -19.792 -23.713 1.00 94.75 160 PHE A CA 1
ATOM 1257 C C . PHE A 1 160 ? 9.422 -18.911 -24.950 1.00 94.75 160 PHE A C 1
ATOM 1259 O O . PHE A 1 160 ? 9.308 -19.408 -26.069 1.00 94.75 160 PHE A O 1
ATOM 1266 N N . TRP A 1 161 ? 9.731 -17.622 -24.783 1.00 93.44 161 TRP A N 1
ATOM 1267 C CA . TRP A 1 161 ? 9.740 -16.634 -25.870 1.00 93.44 161 TRP A CA 1
ATOM 1268 C C . TRP A 1 161 ? 10.860 -15.596 -25.716 1.00 93.44 161 TRP A C 1
ATOM 1270 O O . TRP A 1 161 ? 10.625 -14.395 -25.863 1.00 93.44 161 TRP A O 1
ATOM 1280 N N . THR A 1 162 ? 12.091 -16.041 -25.446 1.00 90.69 162 THR A N 1
ATOM 1281 C CA . THR A 1 162 ? 13.263 -15.158 -25.276 1.00 90.69 162 THR A CA 1
ATOM 1282 C C . THR A 1 162 ? 13.472 -14.200 -26.449 1.00 90.69 162 THR A C 1
ATOM 1284 O O . THR A 1 162 ? 13.783 -13.031 -26.232 1.00 90.69 162 THR A O 1
ATOM 1287 N N . GLU A 1 163 ? 13.214 -14.650 -27.681 1.00 93.56 163 GLU A N 1
ATOM 1288 C CA . GLU A 1 163 ? 13.304 -13.831 -28.905 1.00 93.56 163 GLU A CA 1
ATOM 1289 C C . GLU A 1 163 ? 12.332 -12.633 -28.909 1.00 93.56 163 GLU A C 1
ATOM 1291 O O . GLU A 1 163 ? 12.549 -11.638 -29.596 1.00 93.56 163 GLU A O 1
ATOM 1296 N N . TRP A 1 164 ? 11.262 -12.703 -28.112 1.00 92.38 164 TRP A N 1
ATOM 1297 C CA . TRP A 1 164 ? 10.229 -11.673 -27.980 1.00 92.38 164 TRP A CA 1
ATOM 1298 C C . TRP A 1 164 ? 10.345 -10.895 -26.667 1.00 92.38 164 TRP A C 1
ATOM 1300 O O . TRP A 1 164 ? 9.371 -10.271 -26.241 1.00 92.38 164 TRP A O 1
ATOM 1310 N N . PHE A 1 165 ? 11.522 -10.900 -26.028 1.00 92.50 165 PHE A N 1
ATOM 1311 C CA . PHE A 1 165 ? 11.735 -10.311 -24.703 1.00 92.50 165 PHE A CA 1
ATOM 1312 C C . PHE A 1 165 ? 11.145 -8.903 -24.561 1.00 92.50 165 PHE A C 1
ATOM 1314 O O . PHE A 1 165 ? 10.410 -8.652 -23.614 1.00 92.50 165 PHE A O 1
ATOM 1321 N N . TRP A 1 166 ? 11.397 -7.998 -25.513 1.00 93.12 166 TRP A N 1
ATOM 1322 C CA . TRP A 1 166 ? 10.897 -6.619 -25.443 1.00 93.12 166 TRP A CA 1
ATOM 1323 C C . TRP A 1 166 ? 9.374 -6.525 -25.494 1.00 93.12 166 TRP A C 1
ATOM 1325 O O . TRP A 1 166 ? 8.775 -5.764 -24.737 1.00 93.12 166 TRP A O 1
ATOM 1335 N N . VAL A 1 167 ? 8.736 -7.323 -26.351 1.00 94.88 167 VAL A N 1
ATOM 1336 C CA . VAL A 1 167 ? 7.272 -7.379 -26.431 1.00 94.88 167 VAL A CA 1
ATOM 1337 C C . VAL A 1 167 ? 6.711 -7.975 -25.144 1.00 94.88 167 VAL A C 1
ATOM 1339 O O . VAL A 1 167 ? 5.806 -7.401 -24.544 1.00 94.88 167 VAL A O 1
ATOM 1342 N N . GLY A 1 168 ? 7.296 -9.072 -24.668 1.00 94.56 168 GLY A N 1
ATOM 1343 C CA . GLY A 1 168 ? 6.918 -9.703 -23.410 1.00 94.56 168 GLY A CA 1
ATOM 1344 C C . GLY A 1 168 ? 7.112 -8.797 -22.192 1.00 94.56 168 GLY A C 1
ATOM 1345 O O . GLY A 1 168 ? 6.274 -8.791 -21.297 1.00 94.56 168 GLY A O 1
ATOM 1346 N N . PHE A 1 169 ? 8.156 -7.968 -22.185 1.00 94.62 169 PHE A N 1
ATOM 1347 C CA . PHE A 1 169 ? 8.405 -6.963 -21.157 1.00 94.62 169 PHE A CA 1
ATOM 1348 C C . PHE A 1 169 ? 7.322 -5.882 -21.139 1.00 94.62 169 PHE A C 1
ATOM 1350 O O . PHE A 1 169 ? 6.794 -5.554 -20.076 1.00 94.62 169 PHE A O 1
ATOM 1357 N N . LEU A 1 170 ? 6.940 -5.358 -22.308 1.00 95.69 170 LEU A N 1
ATOM 1358 C CA . LEU A 1 170 ? 5.847 -4.389 -22.418 1.00 95.69 170 LEU A CA 1
ATOM 1359 C C . LEU A 1 170 ? 4.505 -4.998 -21.990 1.00 95.69 170 LEU A C 1
ATOM 1361 O O . LEU A 1 170 ? 3.733 -4.344 -21.291 1.00 95.69 170 LEU A O 1
ATOM 1365 N N . VAL A 1 171 ? 4.249 -6.259 -22.351 1.00 96.50 171 VAL A N 1
ATOM 1366 C CA . VAL A 1 171 ? 3.066 -7.005 -21.895 1.00 96.50 171 VAL A CA 1
ATOM 1367 C C . VAL A 1 171 ? 3.089 -7.188 -20.377 1.00 96.50 171 VAL A C 1
ATOM 1369 O O . VAL A 1 171 ? 2.080 -6.923 -19.727 1.00 96.50 171 VAL A O 1
ATOM 1372 N N . ALA A 1 172 ? 4.225 -7.572 -19.791 1.00 96.44 172 ALA A N 1
ATOM 1373 C CA . ALA A 1 172 ? 4.379 -7.711 -18.345 1.00 96.44 172 ALA A CA 1
ATOM 1374 C C . ALA A 1 172 ? 4.099 -6.390 -17.618 1.00 96.44 172 ALA A C 1
ATOM 1376 O O . ALA A 1 172 ? 3.382 -6.379 -16.618 1.00 96.44 172 ALA A O 1
ATOM 1377 N N . LEU A 1 173 ? 4.613 -5.272 -18.141 1.00 96.44 173 LEU A N 1
ATOM 1378 C CA . LEU A 1 173 ? 4.358 -3.943 -17.591 1.00 96.44 173 LEU A CA 1
ATOM 1379 C C . LEU A 1 173 ? 2.872 -3.574 -17.686 1.00 96.44 173 LEU A C 1
ATOM 1381 O O . LEU A 1 173 ? 2.284 -3.131 -16.701 1.00 96.44 173 LEU A O 1
ATOM 1385 N N . LEU A 1 174 ? 2.244 -3.798 -18.842 1.00 97.81 174 LEU A N 1
ATOM 1386 C CA . LEU A 1 174 ? 0.822 -3.527 -19.041 1.00 97.81 174 LEU A CA 1
ATOM 1387 C C . LEU A 1 174 ? -0.053 -4.357 -18.090 1.00 97.81 174 LEU A C 1
ATOM 1389 O O . LEU A 1 174 ? -0.958 -3.810 -17.454 1.00 97.81 174 LEU A O 1
ATOM 1393 N N . LEU A 1 175 ? 0.229 -5.656 -17.957 1.00 97.69 175 LEU A N 1
ATOM 1394 C CA . LEU A 1 175 ? -0.481 -6.552 -17.043 1.00 97.69 175 LEU A CA 1
ATOM 1395 C C . LEU A 1 175 ? -0.275 -6.155 -15.583 1.00 97.69 175 LEU A C 1
ATOM 1397 O O . LEU A 1 175 ? -1.230 -6.177 -14.814 1.00 97.69 175 LEU A O 1
ATOM 1401 N N . ALA A 1 176 ? 0.931 -5.747 -15.194 1.00 96.81 176 ALA A N 1
ATOM 1402 C CA . ALA A 1 176 ? 1.189 -5.258 -13.847 1.00 96.81 176 ALA A CA 1
ATOM 1403 C C . ALA A 1 176 ? 0.387 -3.984 -13.548 1.00 96.81 176 ALA A C 1
ATOM 1405 O O . ALA A 1 176 ? -0.287 -3.912 -12.524 1.00 96.81 176 ALA A O 1
ATOM 1406 N N . LEU A 1 177 ? 0.392 -3.003 -14.457 1.00 96.31 177 LEU A N 1
ATOM 1407 C CA . LEU A 1 177 ? -0.303 -1.724 -14.267 1.00 96.31 177 LEU A CA 1
ATOM 1408 C C . LEU A 1 177 ? -1.830 -1.869 -14.243 1.00 96.31 177 LEU A C 1
ATOM 1410 O O . LEU A 1 177 ? -2.502 -1.219 -13.444 1.00 96.31 177 LEU A O 1
ATOM 1414 N N . THR A 1 178 ? -2.387 -2.722 -15.104 1.00 97.50 178 THR A N 1
ATOM 1415 C CA . THR A 1 178 ? -3.846 -2.895 -15.230 1.00 97.50 178 THR A CA 1
ATOM 1416 C C . THR A 1 178 ? -4.399 -3.975 -14.299 1.00 97.50 178 THR A C 1
ATOM 1418 O O . THR A 1 178 ? -5.507 -3.845 -13.780 1.00 97.50 178 THR A O 1
ATOM 1421 N N . GLY A 1 179 ? -3.618 -5.025 -14.044 1.00 97.81 179 GLY A N 1
ATOM 1422 C CA . GLY A 1 179 ? -4.007 -6.194 -13.262 1.00 97.81 179 GLY A CA 1
ATOM 1423 C C . GLY A 1 179 ? -3.722 -6.089 -11.763 1.00 97.81 179 GLY A C 1
ATOM 1424 O O . GLY A 1 179 ? -4.347 -6.817 -10.992 1.00 97.81 179 GLY A O 1
ATOM 1425 N N . ALA A 1 180 ? -2.848 -5.174 -11.317 1.00 97.25 180 ALA A N 1
ATOM 1426 C CA . ALA A 1 180 ? -2.502 -5.032 -9.898 1.00 97.25 180 ALA A CA 1
ATOM 1427 C C . ALA A 1 180 ? -3.729 -4.817 -9.005 1.00 97.25 180 ALA A C 1
ATOM 1429 O O . ALA A 1 180 ? -3.923 -5.545 -8.036 1.00 97.25 180 ALA A O 1
ATOM 1430 N N . ARG A 1 181 ? -4.578 -3.838 -9.340 1.00 97.25 181 ARG A N 1
ATOM 1431 C CA . ARG A 1 181 ? -5.774 -3.497 -8.555 1.00 97.25 181 ARG A CA 1
ATOM 1432 C C . ARG A 1 181 ? -6.815 -4.627 -8.505 1.00 97.25 181 ARG A C 1
ATOM 1434 O O . ARG A 1 181 ? -7.242 -4.961 -7.404 1.00 97.25 181 ARG A O 1
ATOM 1441 N N . PRO A 1 182 ? -7.267 -5.225 -9.625 1.00 97.56 182 PRO A N 1
ATOM 1442 C CA . PRO A 1 182 ? -8.249 -6.304 -9.543 1.00 97.56 182 PRO A CA 1
ATOM 1443 C C . PRO A 1 182 ? -7.692 -7.527 -8.808 1.00 97.56 182 PRO A C 1
ATOM 1445 O O . PRO A 1 182 ? -8.383 -8.082 -7.954 1.00 97.56 182 PRO A O 1
ATOM 1448 N N . LEU A 1 183 ? -6.434 -7.907 -9.067 1.00 97.50 183 LEU A N 1
ATOM 1449 C CA . LEU A 1 183 ? -5.801 -9.018 -8.360 1.00 97.50 183 LEU A CA 1
ATOM 1450 C C . LEU A 1 183 ? -5.681 -8.727 -6.860 1.00 97.50 183 LEU A C 1
ATOM 1452 O O . LEU A 1 183 ? -5.960 -9.601 -6.043 1.00 97.50 183 LEU A O 1
ATOM 1456 N N . SER A 1 184 ? -5.323 -7.501 -6.477 1.00 96.75 184 SER A N 1
ATOM 1457 C CA . SER A 1 184 ? -5.169 -7.152 -5.067 1.00 96.75 184 SER A CA 1
ATOM 1458 C C . SER A 1 184 ? -6.478 -7.191 -4.297 1.00 96.75 184 SER A C 1
ATOM 1460 O O . SER A 1 184 ? -6.474 -7.667 -3.170 1.00 96.75 184 SER A O 1
ATOM 1462 N N . LEU A 1 185 ? -7.601 -6.779 -4.888 1.00 97.50 185 LEU A N 1
ATOM 1463 C CA . LEU A 1 185 ? -8.913 -6.879 -4.240 1.00 97.50 185 LEU A CA 1
ATOM 1464 C C . LEU A 1 185 ? -9.322 -8.340 -3.999 1.00 97.50 185 LEU A C 1
ATOM 1466 O O . LEU A 1 185 ? -9.907 -8.653 -2.961 1.00 97.50 185 LEU A O 1
ATOM 1470 N N . VAL A 1 186 ? -8.970 -9.245 -4.919 1.00 97.38 186 VAL A N 1
ATOM 1471 C CA . VAL A 1 186 ? -9.160 -10.693 -4.736 1.00 97.38 186 VAL A CA 1
ATOM 1472 C C . VAL A 1 186 ? -8.278 -11.204 -3.594 1.00 97.38 186 VAL A C 1
ATOM 1474 O O . VAL A 1 186 ? -8.782 -11.850 -2.676 1.00 97.38 186 VAL A O 1
ATOM 1477 N N . LEU A 1 187 ? -6.982 -10.876 -3.604 1.00 96.38 187 LEU A N 1
ATOM 1478 C CA . LEU A 1 187 ? -6.053 -11.275 -2.540 1.00 96.38 187 LEU A CA 1
ATOM 1479 C C . LEU A 1 187 ? -6.486 -10.730 -1.175 1.00 96.38 187 LEU A C 1
ATOM 1481 O O . LEU A 1 187 ? -6.435 -11.454 -0.187 1.00 96.38 187 LEU A O 1
ATOM 1485 N N . GLN A 1 188 ? -6.964 -9.488 -1.118 1.00 97.50 188 GLN A N 1
ATOM 1486 C CA . GLN A 1 188 ? -7.481 -8.894 0.109 1.00 97.50 188 GLN A CA 1
ATOM 1487 C C . GLN A 1 188 ? -8.666 -9.685 0.643 1.00 97.50 188 GLN A C 1
ATOM 1489 O O . GLN A 1 188 ? -8.590 -10.220 1.744 1.00 97.50 188 GLN A O 1
ATOM 1494 N N . ARG A 1 189 ? -9.701 -9.864 -0.182 1.00 97.00 189 ARG A N 1
ATOM 1495 C CA . ARG A 1 189 ? -10.939 -10.543 0.211 1.00 97.00 189 ARG A CA 1
ATOM 1496 C C . ARG A 1 189 ? -10.734 -11.966 0.728 1.00 97.00 189 ARG A C 1
ATOM 1498 O O . ARG A 1 189 ? -11.485 -12.395 1.599 1.00 97.00 189 ARG A O 1
ATOM 1505 N N . PHE A 1 190 ? -9.794 -12.713 0.151 1.00 95.94 190 PHE A N 1
ATOM 1506 C CA . PHE A 1 190 ? -9.629 -14.136 0.465 1.00 95.94 190 PHE A CA 1
ATOM 1507 C C . PHE A 1 190 ? -8.446 -14.446 1.373 1.00 95.94 190 PHE A C 1
ATOM 1509 O O . PHE A 1 190 ? -8.476 -15.467 2.058 1.00 95.94 190 PHE A O 1
ATOM 1516 N N . LEU A 1 191 ? -7.403 -13.614 1.368 1.00 95.94 191 LEU A N 1
ATOM 1517 C CA . LEU A 1 191 ? -6.153 -13.929 2.051 1.00 95.94 191 LEU A CA 1
ATOM 1518 C C . LEU A 1 191 ? -5.798 -12.922 3.127 1.00 95.94 191 LEU A C 1
ATOM 1520 O O . LEU A 1 191 ? -5.325 -13.356 4.167 1.00 95.94 191 LEU A O 1
ATOM 1524 N N . THR A 1 192 ? -5.979 -11.617 2.915 1.00 96.00 192 THR A N 1
ATOM 1525 C CA . THR A 1 192 ? -5.382 -10.621 3.822 1.00 96.00 192 THR A CA 1
ATOM 1526 C C . THR A 1 192 ? -6.378 -9.870 4.689 1.00 96.00 192 THR A C 1
ATOM 1528 O O . THR A 1 192 ? -5.945 -9.233 5.644 1.00 96.00 192 THR A O 1
ATOM 1531 N N . THR A 1 193 ? -7.685 -9.985 4.455 1.00 97.31 193 THR A N 1
ATOM 1532 C CA . THR A 1 193 ? -8.709 -9.352 5.295 1.00 97.31 193 THR A CA 1
ATOM 1533 C C . THR A 1 193 ? -9.752 -10.356 5.787 1.00 97.31 193 THR A C 1
ATOM 1535 O O . THR A 1 193 ? -9.995 -11.397 5.179 1.00 97.31 193 THR A O 1
ATOM 1538 N N . ASP A 1 194 ? -10.330 -10.079 6.956 1.00 97.44 194 ASP A N 1
ATOM 1539 C CA . ASP A 1 194 ? -11.472 -10.805 7.517 1.00 97.44 194 ASP A CA 1
AT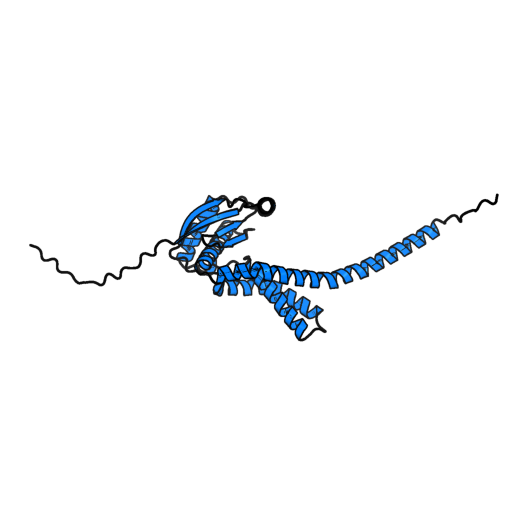OM 1540 C C . ASP A 1 194 ? -12.478 -9.764 8.013 1.00 97.44 194 ASP A C 1
ATOM 1542 O O . ASP A 1 194 ? -12.265 -9.124 9.040 1.00 97.44 194 ASP A O 1
ATOM 1546 N N . ALA A 1 195 ? -13.560 -9.572 7.255 1.00 96.56 195 ALA A N 1
ATOM 1547 C CA . ALA A 1 195 ? -14.583 -8.573 7.560 1.00 96.56 195 ALA A CA 1
ATOM 1548 C C . ALA A 1 195 ? -15.418 -8.917 8.811 1.00 96.56 195 ALA A C 1
ATOM 1550 O O . ALA A 1 195 ? -16.180 -8.077 9.287 1.00 96.56 195 ALA A O 1
ATOM 1551 N N . ASP A 1 196 ? -15.286 -10.129 9.369 1.00 96.25 196 ASP A N 1
ATOM 1552 C CA . ASP A 1 196 ? -15.910 -10.491 10.641 1.00 96.25 196 ASP A CA 1
ATOM 1553 C C . ASP A 1 196 ? -15.134 -9.900 11.828 1.00 96.25 196 ASP A C 1
ATOM 1555 O O . ASP A 1 196 ? -14.360 -10.584 12.505 1.00 96.25 196 ASP A O 1
ATOM 1559 N N . VAL A 1 197 ? -15.385 -8.617 12.084 1.00 95.31 197 VAL A N 1
ATOM 1560 C CA . VAL A 1 197 ? -14.811 -7.821 13.183 1.00 95.31 197 VAL A CA 1
ATOM 1561 C C . VAL A 1 197 ? -15.664 -7.847 14.459 1.00 95.31 197 VAL A C 1
ATOM 1563 O O . VAL A 1 197 ? -15.492 -7.024 15.361 1.00 95.31 197 VAL A O 1
ATOM 1566 N N . ARG A 1 198 ? -16.618 -8.780 14.566 1.00 92.88 198 ARG A N 1
ATOM 1567 C CA . ARG A 1 198 ? -17.415 -8.930 15.792 1.00 92.88 198 ARG A CA 1
ATOM 1568 C C . ARG A 1 198 ? -16.505 -9.308 16.954 1.00 92.88 198 ARG A C 1
ATOM 1570 O O . ARG A 1 198 ? -15.644 -10.179 16.830 1.00 92.88 198 ARG A O 1
ATOM 1577 N N . GLY A 1 199 ? -16.742 -8.672 18.094 1.00 91.19 199 GLY A N 1
ATOM 1578 C CA . GLY A 1 199 ? -15.899 -8.833 19.270 1.00 91.19 199 GLY A CA 1
ATOM 1579 C C . GLY A 1 199 ? -14.662 -7.937 19.266 1.00 91.19 199 GLY A C 1
ATOM 1580 O O . GLY A 1 199 ? -13.925 -7.980 20.238 1.00 91.19 199 GLY A O 1
ATOM 1581 N N . LEU A 1 200 ? -14.427 -7.097 18.253 1.00 94.44 200 LEU A N 1
ATOM 1582 C CA . LEU A 1 200 ? -13.434 -6.026 18.360 1.00 94.44 200 LEU A CA 1
ATOM 1583 C C . LEU A 1 200 ? -14.039 -4.792 19.035 1.00 94.44 200 LEU A C 1
ATOM 1585 O O . LEU A 1 200 ? -15.205 -4.467 18.808 1.00 94.44 200 LEU A O 1
ATOM 1589 N N . ALA A 1 201 ? -13.226 -4.100 19.827 1.00 94.38 201 ALA A N 1
ATOM 1590 C CA . ALA A 1 201 ? -13.497 -2.761 20.330 1.00 94.38 201 ALA A CA 1
ATOM 1591 C C . ALA A 1 201 ? -12.221 -1.916 20.252 1.00 94.38 201 ALA A C 1
ATOM 1593 O O . ALA A 1 201 ? -11.111 -2.434 20.409 1.00 94.38 201 ALA A O 1
ATOM 1594 N N . LEU A 1 202 ? -12.378 -0.618 20.009 1.00 94.88 202 LEU A N 1
ATOM 1595 C CA . LEU A 1 202 ? -11.264 0.322 20.061 1.00 94.88 202 LEU A CA 1
ATOM 1596 C C . LEU A 1 202 ? -10.935 0.627 21.523 1.00 94.88 202 LEU A C 1
ATOM 1598 O O . LEU A 1 202 ? -11.835 0.793 22.343 1.00 94.88 202 LEU A O 1
ATOM 1602 N N . SER A 1 203 ? -9.647 0.659 21.857 1.00 93.38 203 SER A N 1
ATOM 1603 C CA . SER A 1 203 ? -9.192 0.993 23.208 1.00 93.38 203 SER A CA 1
ATOM 1604 C C . SER A 1 203 ? -8.786 2.455 23.311 1.00 93.38 203 SER A C 1
ATOM 1606 O O . SER A 1 203 ? -9.289 3.168 24.173 1.00 93.38 203 SER A O 1
ATOM 1608 N N . HIS A 1 204 ? -7.845 2.879 22.474 1.00 91.88 204 HIS A N 1
ATOM 1609 C CA . HIS A 1 204 ? -7.321 4.237 22.448 1.00 91.88 204 HIS A CA 1
ATOM 1610 C C . HIS A 1 204 ? -6.543 4.468 21.151 1.00 91.88 204 HIS A C 1
ATOM 1612 O O . HIS A 1 204 ? -6.230 3.528 20.411 1.00 91.88 204 HIS A O 1
ATOM 1618 N N . ILE A 1 205 ? -6.220 5.732 20.907 1.00 95.25 205 ILE A N 1
ATOM 1619 C CA . ILE A 1 205 ? -5.317 6.170 19.852 1.00 95.25 205 ILE A CA 1
ATOM 1620 C C . ILE A 1 205 ? -4.082 6.806 20.486 1.00 95.25 205 ILE A C 1
ATOM 1622 O O . ILE A 1 205 ? -4.188 7.579 21.438 1.00 95.25 205 ILE A O 1
ATOM 1626 N N . GLU A 1 206 ? -2.906 6.469 19.972 1.00 93.94 206 GLU A N 1
ATOM 1627 C CA . GLU A 1 206 ? -1.636 7.013 20.444 1.00 93.94 206 GLU A CA 1
ATOM 1628 C C . GLU A 1 206 ? -0.749 7.443 19.267 1.00 93.94 206 GLU A C 1
ATOM 1630 O O . GLU A 1 206 ? -0.803 6.840 18.187 1.00 93.94 206 GLU A O 1
ATOM 1635 N N . PRO A 1 207 ? 0.074 8.494 19.425 1.00 91.31 207 PRO A N 1
ATOM 1636 C CA . PRO A 1 207 ? 1.067 8.835 18.420 1.00 91.31 207 PRO A CA 1
ATOM 1637 C C . PRO A 1 207 ? 2.127 7.730 18.358 1.00 91.31 207 PRO A C 1
ATOM 1639 O O . PRO A 1 207 ? 2.747 7.381 19.364 1.00 91.31 207 PRO A O 1
ATOM 1642 N N . ALA A 1 208 ? 2.376 7.193 17.165 1.00 87.06 208 ALA A N 1
ATOM 1643 C CA . ALA A 1 208 ? 3.444 6.226 16.964 1.00 87.06 208 ALA A CA 1
ATOM 1644 C C . ALA A 1 208 ? 4.780 6.974 16.874 1.00 87.06 208 ALA A C 1
ATOM 1646 O O . ALA A 1 208 ? 5.112 7.579 15.852 1.00 87.06 208 ALA A O 1
ATOM 1647 N N . LEU A 1 209 ? 5.538 6.951 17.970 1.00 83.75 209 LEU A N 1
ATOM 1648 C CA . LEU A 1 209 ? 6.849 7.588 18.031 1.00 83.75 209 LEU A CA 1
ATOM 1649 C C . LEU A 1 209 ? 7.883 6.798 17.212 1.00 83.75 209 LEU A C 1
ATOM 1651 O O . LEU A 1 209 ? 7.871 5.563 17.214 1.00 83.75 209 LEU A O 1
ATOM 1655 N N . PRO A 1 210 ? 8.811 7.488 16.528 1.00 81.94 210 PRO A N 1
ATOM 1656 C CA . PRO A 1 210 ? 9.861 6.825 15.773 1.00 81.94 210 PRO A CA 1
ATOM 1657 C C . PRO A 1 210 ? 10.788 6.052 16.720 1.00 81.94 210 PRO A C 1
ATOM 1659 O O . PRO A 1 210 ? 11.329 6.607 17.673 1.00 81.94 210 PRO A O 1
ATOM 1662 N N . SER A 1 211 ? 11.015 4.771 16.431 1.00 82.56 211 SER A N 1
ATOM 1663 C CA . SER A 1 211 ? 11.891 3.900 17.230 1.00 82.56 211 SER A CA 1
ATOM 1664 C C . SER A 1 211 ? 13.386 4.109 16.952 1.00 82.56 211 SER A C 1
ATOM 1666 O O . SER A 1 211 ? 14.235 3.596 17.676 1.00 82.56 211 SER A O 1
ATOM 1668 N N . SER A 1 212 ? 13.724 4.852 15.896 1.00 88.00 212 SER A N 1
ATOM 1669 C CA . SER A 1 212 ? 15.092 5.162 15.471 1.00 88.00 212 SER A CA 1
ATOM 1670 C C . SER A 1 212 ? 15.195 6.533 14.790 1.00 88.00 212 SER A C 1
ATOM 1672 O O . SER A 1 212 ? 14.204 7.077 14.295 1.00 88.00 212 SER A O 1
ATOM 1674 N N . ILE A 1 213 ? 16.421 7.058 14.676 1.00 87.12 213 ILE A N 1
ATOM 1675 C CA . ILE A 1 213 ? 16.709 8.297 13.930 1.00 87.12 213 ILE A CA 1
ATOM 1676 C C . ILE A 1 213 ? 16.293 8.164 12.457 1.00 87.12 213 ILE A C 1
ATOM 1678 O O . ILE A 1 213 ? 15.751 9.105 11.885 1.00 87.12 213 ILE A O 1
ATOM 1682 N N . TRP A 1 214 ? 16.476 6.986 11.855 1.00 82.06 214 TRP A N 1
ATOM 1683 C CA . TRP A 1 214 ? 16.051 6.730 10.477 1.00 82.06 214 TRP A CA 1
ATOM 1684 C C . TRP A 1 214 ? 14.533 6.800 10.317 1.00 82.06 214 TRP A C 1
ATOM 1686 O O . TRP A 1 214 ? 14.047 7.453 9.398 1.00 82.06 214 TRP A O 1
ATOM 1696 N N . SER A 1 215 ? 13.772 6.197 11.234 1.00 78.62 215 SER A N 1
ATOM 1697 C CA . SER A 1 215 ? 12.310 6.334 11.226 1.00 78.62 215 SER A CA 1
ATOM 1698 C C . SER A 1 215 ? 11.863 7.769 11.504 1.00 78.62 215 SER A C 1
ATOM 1700 O O . SER A 1 215 ? 10.906 8.217 10.888 1.00 78.62 215 SER A O 1
ATOM 1702 N N . ALA A 1 216 ? 12.575 8.513 12.359 1.00 83.62 216 ALA A N 1
ATOM 1703 C CA . ALA A 1 216 ? 12.276 9.921 12.611 1.00 83.62 216 ALA A CA 1
ATOM 1704 C C . ALA A 1 216 ? 12.486 10.766 11.347 1.00 83.62 216 ALA A C 1
ATOM 1706 O O . ALA A 1 216 ? 11.638 11.582 11.003 1.00 83.62 216 ALA A O 1
ATOM 1707 N N . PHE A 1 217 ? 13.573 10.519 10.610 1.00 85.44 217 PHE A N 1
ATOM 1708 C CA . PHE A 1 217 ? 13.832 11.163 9.325 1.00 85.44 217 PHE A CA 1
ATOM 1709 C C . PHE A 1 217 ? 12.752 10.836 8.283 1.00 85.44 217 PHE A C 1
ATOM 1711 O O . PHE A 1 217 ? 12.249 11.738 7.620 1.00 85.44 217 PHE A O 1
ATOM 1718 N N . LEU A 1 218 ? 12.343 9.568 8.166 1.00 80.25 218 LEU A N 1
ATOM 1719 C CA . LEU A 1 218 ? 11.258 9.161 7.262 1.00 80.25 218 LEU A CA 1
ATOM 1720 C C . LEU A 1 218 ? 9.912 9.796 7.634 1.00 80.25 218 LEU A C 1
ATOM 1722 O O . LEU A 1 218 ? 9.109 10.107 6.758 1.00 80.25 218 LEU A O 1
ATOM 1726 N N . MET A 1 219 ? 9.659 10.023 8.919 1.00 81.88 219 MET A N 1
ATOM 1727 C CA . MET A 1 219 ? 8.433 10.659 9.401 1.00 81.88 219 MET A CA 1
ATOM 1728 C C . MET A 1 219 ? 8.331 12.132 8.964 1.00 81.88 219 MET A C 1
ATOM 1730 O O . MET A 1 219 ? 7.228 12.635 8.774 1.00 81.88 219 MET A O 1
ATOM 1734 N N . ILE A 1 220 ? 9.460 12.808 8.704 1.00 81.50 220 ILE A N 1
ATOM 1735 C CA . ILE A 1 220 ? 9.473 14.170 8.133 1.00 81.50 220 ILE A CA 1
ATOM 1736 C C . ILE A 1 220 ? 8.869 14.178 6.723 1.00 81.50 220 ILE A C 1
ATOM 1738 O O . ILE A 1 220 ? 8.177 15.124 6.358 1.00 81.50 220 ILE A O 1
ATOM 1742 N N . SER A 1 221 ? 9.122 13.138 5.922 1.00 77.81 221 SER A N 1
ATOM 1743 C CA . SER A 1 221 ? 8.638 13.064 4.538 1.00 77.81 221 SER A CA 1
ATOM 1744 C C . SER A 1 221 ? 7.277 12.381 4.397 1.00 77.81 221 SER A C 1
ATOM 1746 O O . SER A 1 221 ? 6.527 12.708 3.480 1.00 77.81 221 SER A O 1
ATOM 1748 N N . THR A 1 222 ? 6.957 11.437 5.282 1.00 81.19 222 THR A N 1
ATOM 1749 C CA . THR A 1 222 ? 5.719 10.637 5.225 1.00 81.19 222 THR A CA 1
ATOM 1750 C C . THR A 1 222 ? 4.597 11.179 6.111 1.00 81.19 222 THR A C 1
ATOM 1752 O O . THR A 1 222 ? 3.435 10.855 5.872 1.00 81.19 222 THR A O 1
ATOM 1755 N N . GLY A 1 223 ? 4.930 12.044 7.072 1.00 84.69 223 GLY A N 1
ATOM 1756 C CA . GLY A 1 223 ? 3.992 12.657 8.005 1.00 84.69 223 GLY A CA 1
ATOM 1757 C C . GLY A 1 223 ? 3.829 11.902 9.327 1.00 84.69 223 GLY A C 1
ATOM 1758 O O . GLY A 1 223 ? 4.459 10.862 9.551 1.00 84.69 223 GLY A O 1
ATOM 1759 N N . PRO A 1 224 ? 3.000 12.436 10.244 1.00 86.75 224 PRO A N 1
ATOM 1760 C CA . PRO A 1 224 ? 2.702 11.782 11.508 1.00 86.75 224 PRO A CA 1
ATOM 1761 C C . PRO A 1 224 ? 2.089 10.394 11.308 1.00 86.75 224 PRO A C 1
ATOM 1763 O O . PRO A 1 224 ? 1.378 10.118 10.339 1.00 86.75 224 PRO A O 1
ATOM 1766 N N . THR A 1 225 ? 2.366 9.515 12.268 1.00 91.00 225 THR A N 1
ATOM 1767 C CA . THR A 1 225 ? 1.795 8.174 12.331 1.00 91.00 225 THR A CA 1
ATOM 1768 C C . THR A 1 225 ? 0.994 8.034 13.613 1.00 91.00 225 THR A C 1
ATOM 1770 O O . THR A 1 225 ? 1.489 8.333 14.699 1.00 91.00 225 THR A O 1
ATOM 1773 N N . TRP A 1 226 ? -0.232 7.552 13.477 1.00 93.19 226 TRP A N 1
ATOM 1774 C CA . TRP A 1 226 ? -1.148 7.280 14.573 1.00 93.19 226 TRP A CA 1
ATOM 1775 C C . TRP A 1 226 ? -1.365 5.780 14.690 1.00 93.19 226 TRP A C 1
ATOM 1777 O O . TRP A 1 226 ? -1.539 5.100 13.679 1.00 93.19 226 TRP A O 1
ATOM 1787 N N . LYS A 1 227 ? -1.353 5.257 15.914 1.00 95.56 227 LYS A N 1
ATOM 1788 C CA . LYS A 1 227 ? -1.678 3.864 16.205 1.00 95.56 227 LYS A CA 1
ATOM 1789 C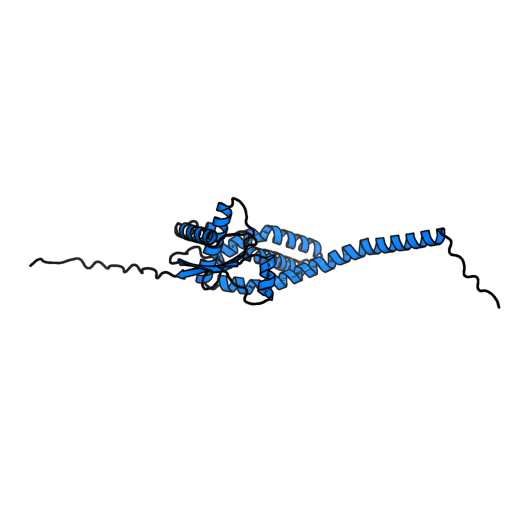 C . LYS A 1 227 ? -3.039 3.797 16.879 1.00 95.56 227 LYS A C 1
ATOM 1791 O O . LYS A 1 227 ? -3.246 4.417 17.916 1.00 95.56 227 LYS A O 1
ATOM 1796 N N . VAL A 1 228 ? -3.946 3.026 16.292 1.00 95.50 228 VAL A N 1
ATOM 1797 C CA . VAL A 1 228 ? -5.252 2.704 16.868 1.00 95.50 228 VAL A CA 1
ATOM 1798 C C . VAL A 1 228 ? -5.147 1.324 17.500 1.00 95.50 228 VAL A C 1
ATOM 1800 O O . VAL A 1 228 ? -4.917 0.331 16.805 1.00 95.50 228 VAL A O 1
ATOM 1803 N N . VAL A 1 229 ? -5.291 1.261 18.822 1.00 94.81 229 VAL A N 1
ATOM 1804 C CA . VAL A 1 229 ? -5.195 0.016 19.589 1.00 94.81 229 VAL A CA 1
ATOM 1805 C C . VAL A 1 229 ? -6.562 -0.653 19.654 1.00 94.81 229 VAL A C 1
ATOM 1807 O O . VAL A 1 229 ? -7.564 -0.031 20.015 1.00 94.81 229 VAL A O 1
ATOM 1810 N N . VAL A 1 230 ? -6.596 -1.944 19.328 1.00 94.12 230 VAL A N 1
ATOM 1811 C CA . VAL A 1 230 ? -7.815 -2.747 19.221 1.00 94.12 230 VAL A CA 1
ATOM 1812 C C . VAL A 1 230 ? -7.751 -3.925 20.185 1.00 94.12 230 VAL A C 1
ATOM 1814 O O . VAL A 1 230 ? -6.811 -4.728 20.187 1.00 94.12 230 VAL A O 1
ATOM 181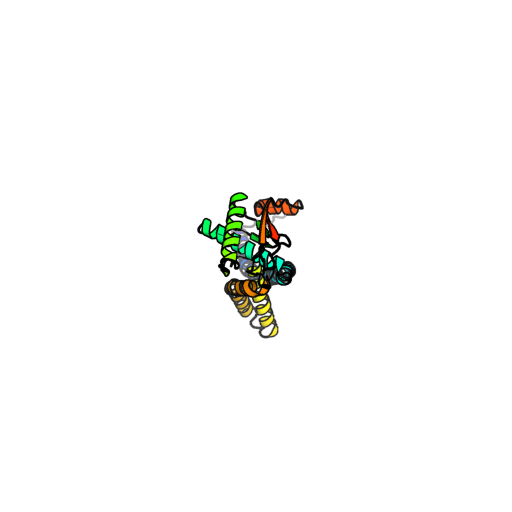7 N N . VAL A 1 231 ? -8.797 -4.055 20.995 1.00 92.06 231 VAL A N 1
ATOM 1818 C CA . VAL A 1 231 ? -8.956 -5.136 21.967 1.00 92.06 231 VAL A CA 1
ATOM 1819 C C . VAL A 1 231 ? -10.058 -6.091 21.532 1.00 92.06 231 VAL A C 1
ATOM 1821 O O . VAL A 1 231 ? -11.065 -5.691 20.946 1.00 92.06 231 VAL A O 1
ATOM 1824 N N . GLU A 1 232 ? -9.875 -7.374 21.833 1.00 86.19 232 GLU A N 1
ATOM 1825 C CA . GLU A 1 232 ? -10.950 -8.351 21.707 1.00 86.19 232 GLU A CA 1
ATOM 1826 C C . GLU A 1 232 ? -11.817 -8.281 22.965 1.00 86.19 232 GLU A C 1
ATOM 1828 O O . GLU A 1 232 ? -11.385 -8.606 24.071 1.00 86.19 232 GLU A O 1
ATOM 1833 N N . THR A 1 233 ? -13.058 -7.837 22.804 1.00 76.50 233 THR A N 1
ATOM 1834 C CA . THR A 1 233 ? -14.078 -7.993 23.836 1.00 76.50 233 THR A CA 1
ATOM 1835 C C . THR A 1 233 ? -14.384 -9.478 24.000 1.00 76.50 233 THR A C 1
ATOM 1837 O O . THR A 1 233 ? -14.546 -10.188 23.000 1.00 76.50 233 THR A O 1
ATOM 1840 N N . PRO A 1 234 ? -14.479 -9.986 25.244 1.00 58.56 234 PRO A N 1
ATOM 1841 C CA . PRO A 1 234 ? -14.918 -11.349 25.461 1.00 58.56 234 PRO A CA 1
ATOM 1842 C C . PRO A 1 234 ? -16.299 -11.482 24.830 1.00 58.56 234 PRO A C 1
ATOM 1844 O O . PRO A 1 234 ? -17.265 -10.864 25.279 1.00 58.56 234 PRO A O 1
ATOM 1847 N N . THR A 1 235 ? -16.396 -12.274 23.760 1.00 52.12 235 THR A N 1
ATOM 1848 C CA . THR A 1 235 ? -17.693 -12.663 23.219 1.00 52.12 235 THR A CA 1
ATOM 1849 C C . THR A 1 235 ? -18.475 -13.233 24.385 1.00 52.12 235 THR A C 1
ATOM 1851 O O . THR A 1 235 ? -18.051 -14.241 24.958 1.00 52.12 235 THR A O 1
ATOM 1854 N N . VAL A 1 236 ? -19.593 -12.603 24.751 1.00 47.34 236 VAL A N 1
ATOM 1855 C CA . VAL A 1 236 ? -20.570 -13.229 25.633 1.00 47.34 236 VAL A CA 1
ATOM 1856 C C . VAL A 1 236 ? -20.969 -14.508 24.908 1.00 47.34 236 VAL A C 1
ATOM 1858 O O . VAL A 1 236 ? -21.767 -14.480 23.969 1.00 47.34 236 VAL A O 1
ATOM 1861 N N . ARG A 1 237 ? -20.342 -15.639 25.267 1.00 40.34 237 ARG A N 1
ATOM 1862 C CA . ARG A 1 237 ? -20.826 -16.959 24.878 1.00 40.34 237 ARG A CA 1
ATOM 1863 C C . ARG A 1 237 ? -22.290 -16.911 25.265 1.00 40.34 237 ARG A C 1
ATOM 1865 O O . ARG A 1 237 ? -22.580 -16.724 26.444 1.00 40.34 237 ARG A O 1
ATOM 1872 N N . ARG A 1 238 ? -23.204 -17.027 24.294 1.00 42.75 238 ARG A N 1
ATOM 1873 C CA . ARG A 1 238 ? -24.597 -17.329 24.619 1.00 42.75 238 ARG A CA 1
ATOM 1874 C C . ARG A 1 238 ? -24.531 -18.589 25.463 1.00 42.75 238 ARG A C 1
ATOM 1876 O O . ARG A 1 238 ? -24.328 -19.678 24.930 1.00 42.75 238 ARG A O 1
ATOM 1883 N N . VAL A 1 239 ? -24.641 -18.428 26.776 1.00 40.97 239 VAL A N 1
ATOM 1884 C CA . VAL A 1 239 ? -25.023 -19.513 27.654 1.00 40.97 239 VAL A CA 1
ATOM 1885 C C . VAL A 1 239 ? -26.365 -19.926 27.086 1.00 40.97 239 VAL A C 1
ATOM 1887 O O . VAL A 1 239 ? -27.330 -19.162 27.112 1.00 40.97 239 VAL A O 1
ATOM 1890 N N . LYS A 1 240 ? -26.383 -21.079 26.423 1.00 37.25 240 LYS A N 1
ATOM 1891 C CA . LYS A 1 240 ? -27.617 -21.738 26.041 1.00 37.25 240 LYS A CA 1
ATOM 1892 C C . LYS A 1 240 ? -28.287 -22.016 27.381 1.00 37.25 240 LYS A C 1
ATOM 1894 O O . LYS A 1 240 ? -27.867 -22.926 28.086 1.00 37.25 240 LYS A O 1
ATOM 1899 N N . ILE A 1 241 ? -29.220 -21.156 27.790 1.00 46.38 241 ILE A N 1
ATOM 1900 C CA . ILE A 1 241 ? -30.097 -21.453 28.915 1.00 46.38 241 ILE A CA 1
ATOM 1901 C C . ILE A 1 241 ? -30.947 -22.607 28.405 1.00 46.38 241 ILE A C 1
ATOM 1903 O O . ILE A 1 241 ? -31.932 -22.426 27.693 1.00 46.38 241 ILE A O 1
ATOM 1907 N N . GLU A 1 242 ? -30.454 -23.813 28.652 1.00 41.59 242 GLU A N 1
ATOM 1908 C CA . GLU A 1 242 ? -31.222 -25.029 28.528 1.00 41.59 242 GLU A CA 1
ATOM 1909 C C . GLU A 1 242 ? -32.346 -24.879 29.546 1.00 41.59 242 GLU A C 1
ATOM 1911 O O . GLU A 1 242 ? -32.122 -24.866 30.756 1.00 41.59 242 GLU A O 1
ATOM 1916 N N . GLY A 1 243 ? -33.539 -24.583 29.032 1.00 43.81 243 GLY A N 1
ATOM 1917 C CA . GLY A 1 243 ? -34.716 -24.344 29.840 1.00 43.81 243 GLY A CA 1
ATOM 1918 C C . GLY A 1 243 ? -35.029 -25.586 30.656 1.00 43.81 243 GLY A C 1
ATOM 1919 O O . GLY A 1 243 ? -35.665 -26.511 30.160 1.00 43.81 243 GLY A O 1
ATOM 1920 N N . GLN A 1 244 ? -34.621 -25.594 31.922 1.00 39.62 244 GLN A N 1
ATOM 1921 C CA . GLN A 1 244 ? -35.309 -26.395 32.914 1.00 39.62 244 GLN A CA 1
ATOM 1922 C C . GLN A 1 244 ? -36.556 -25.630 33.337 1.00 39.62 244 GLN A C 1
ATOM 1924 O O . GLN A 1 244 ? -36.501 -24.575 33.969 1.00 39.62 244 GLN A O 1
ATOM 1929 N N . GLY A 1 245 ? -37.682 -26.169 32.871 1.00 37.53 245 GLY A N 1
ATOM 1930 C CA . GLY A 1 245 ? -39.026 -25.720 33.174 1.00 37.53 245 GLY A CA 1
ATOM 1931 C C . GLY A 1 245 ? -39.244 -25.559 34.673 1.00 37.53 245 GLY A C 1
ATOM 1932 O O . GLY A 1 245 ? -38.753 -26.330 35.497 1.00 37.53 245 GLY A O 1
ATOM 1933 N N . GLY A 1 246 ? -39.983 -24.505 34.993 1.00 39.50 246 GLY A N 1
ATOM 1934 C CA . GLY A 1 246 ? -40.210 -24.055 36.348 1.00 39.50 246 GLY A CA 1
ATOM 1935 C C . GLY A 1 246 ? -40.918 -25.054 37.252 1.00 39.50 246 GLY A C 1
ATOM 1936 O O . GLY A 1 246 ? -41.643 -25.950 36.822 1.00 39.50 246 GLY A O 1
ATOM 1937 N N . ARG A 1 247 ? -40.752 -24.794 38.547 1.00 38.97 247 ARG A N 1
ATOM 1938 C CA . ARG A 1 247 ? -41.727 -25.055 39.607 1.00 38.97 247 ARG A CA 1
ATOM 1939 C C . ARG A 1 247 ? -41.260 -24.316 40.860 1.00 38.97 247 ARG A C 1
ATOM 1941 O O . ARG A 1 247 ? -40.591 -24.884 41.710 1.00 38.97 247 ARG A O 1
ATOM 1948 N N . TYR A 1 248 ? -41.643 -23.048 40.979 1.00 36.62 248 TYR A N 1
ATOM 1949 C CA . TYR A 1 248 ? -41.737 -22.412 42.289 1.00 36.62 248 TYR A CA 1
ATOM 1950 C C . TYR A 1 248 ? -43.175 -22.599 42.770 1.00 36.62 248 TYR A C 1
ATOM 1952 O O . TYR A 1 248 ? -44.109 -22.012 42.225 1.00 36.62 248 TYR A O 1
ATOM 1960 N N . ARG A 1 249 ? -43.354 -23.507 43.734 1.00 40.03 249 ARG A N 1
ATOM 1961 C CA . ARG A 1 249 ? -44.565 -23.582 44.552 1.00 40.03 249 ARG A CA 1
ATOM 1962 C C . ARG A 1 249 ? -44.424 -22.548 45.663 1.00 40.03 249 ARG A C 1
ATOM 1964 O O . ARG A 1 249 ? -43.424 -22.559 46.371 1.00 40.03 249 ARG A O 1
ATOM 1971 N N . ALA A 1 250 ? -45.426 -21.688 45.779 1.00 39.38 250 ALA A N 1
ATOM 1972 C CA . ALA A 1 250 ? -45.643 -20.853 46.946 1.00 39.38 250 ALA A CA 1
ATOM 1973 C C . ALA A 1 250 ? -45.947 -21.734 48.166 1.00 39.38 250 ALA A C 1
ATOM 1975 O O . ALA A 1 250 ? -46.799 -22.616 48.059 1.00 39.38 250 ALA A O 1
ATOM 1976 N N . PHE A 1 251 ? -45.256 -21.467 49.272 1.00 42.28 251 PHE A N 1
ATOM 1977 C CA . PHE A 1 251 ? -45.720 -21.567 50.656 1.00 42.28 251 PHE A CA 1
ATOM 1978 C C . PHE A 1 251 ? -44.913 -20.568 51.484 1.00 42.28 251 PHE A C 1
ATOM 1980 O O . PHE A 1 251 ? -43.691 -20.468 51.226 1.00 42.28 251 PHE A O 1
#

Organism: NCBI:txid872965

Secondary structure (DSSP, 8-state):
----------HHHHHHHHHHHHHHHHHHHHHHHHHHHHHHHHHHHHHHHHHHHHHHHHHHHHHHH-HHHHHHHHHHHHHHHHHHHHHTS----EEEEETTEEEEE-SS---HHHHHHHHHHHHHHHHTT-GGGG--TTSHHHHHHHHHHHHHHHHHHHHH-GGGHHHHHHHHHHHHHHHHHHHHHHHIIIII-----TTEEEEEEEE---SSHHHHHHHHHH--EEEEEEEE-------------------

Sequence (251 aa):
MKAIILPKCTSDERRKRMFWWFLLALFFLVILIPFFILVLLPLGLTAHSVVVLLTALPQLLDVARDRRRRRHHALEHATINVLEEHAGHALPISGLAEADGFRLTTPLPLSAEAILDAAEEALLRLQRGETHLALHPRCGTTIVAGQLLFAATLLLVFLFWTEWFWVGFLVALLLALTGARPLSLVLQRFLTTDADVRGLALSHIEPALPSSIWSAFLMISTGPTWKVVVVETPTVRRVKIEGQGGRYRAF

Foldseek 3Di:
DDDDPDDDDDPVNVVVVVVVVVVVVVVCVVPVVVVCCVPVVLVVLLVVLVVLCVPCVVLLQVLQVDQQQQALLLLQLLLLVLLCVVVVHHFLWAKGGDNFHIKIWHQDPDDQVSSVVSSVVSLVCLQVPVSVSSFDLPYSLLVNQLSCQLNVQLVVCVVPPVVCNVVSNVVSNVCSVVVSRVVSRVCSVNGRHDSPNPQKDWDGKDWDDQPDPVSVVVCVVRPTMMTTGIDGHPPPPPPPPPDPDDDDDDD

pLDDT: mean 87.94, std 15.01, range [36.62, 98.5]

Radius of gyration: 30.11 Å; chains: 1; bounding box: 114×57×90 Å